Protein AF-A0A4R1AVS0-F1 (afdb_monomer)

Nearest PDB structures (foldseek):
  3o2g-assembly1_A  TM=2.266E-01  e=7.649E-03  Homo sapiens
  3sn2-assembly1_A  TM=4.646E-01  e=1.523E+00  Oryctolagus cuniculus
  4hab-assembly2_B  TM=1.806E-01  e=1.497E-01  Homo sapiens
  2a5h-assembly1_B  TM=3.256E-01  e=2.930E+00  Clostridium subterminale
  3oaj-assembly1_A  TM=2.030E-01  e=3.300E+00  Bacillus subtilis subsp. subtilis str. 168

Solvent-accessible surface area (backbone atoms only — not comparable to full-atom values): 12624 Å² total; per-residue (Å²): 128,86,83,78,77,54,56,67,57,54,47,50,58,44,39,69,53,74,62,24,40,73,66,53,93,73,70,91,52,53,79,49,70,38,41,34,32,39,74,83,73,48,75,48,77,46,26,51,55,47,47,74,75,64,57,70,62,66,65,64,56,47,60,76,62,57,72,80,78,73,48,46,67,55,50,42,46,37,45,47,67,70,61,79,43,61,20,43,72,66,51,91,73,59,89,52,75,80,46,71,36,42,32,35,24,74,86,71,47,74,38,75,47,26,65,60,52,29,73,76,67,56,48,51,35,49,74,82,62,71,48,78,84,81,45,50,66,59,50,44,54,54,38,44,76,68,59,24,47,66,66,50,93,75,64,88,56,52,78,48,75,35,42,31,29,40,83,89,66,52,77,43,78,41,22,54,53,50,42,76,75,67,56,71,64,44,71,80,70,68,60,63,84,74,52,73,65,64,54,50,53,56,51,53,56,56,61,62,72,74,112

Mean predicted aligned error: 14.13 Å

Foldseek 3Di:
DPDFDDPVRLQCLQCVPQRKGWPDPDDDGQQAWTWIQHPVRDTDTDGSVCVVVPDDDPVVVVVVVDDDDDFPVRLQCCLCPVLVQVKGWPDPGDDDQADWTWIQGPVRDIDIDGSVVCNVQPSHDCVVSVNDPDAPVNLQVVCVVVQKGFPDPGDDDQQAWTWIAHPVGDTDTDGNVCVVVPDDDCVVVVVDDDDPVNVVVVVVVVVVVVD

Radius of gyration: 32.91 Å; Cα contacts (8 Å, |Δi|>4): 272; chains: 1; bounding box: 72×38×93 Å

Organism: NCBI:txid1742358

Structure (mmCIF, N/CA/C/O backbone):
data_AF-A0A4R1AVS0-F1
#
_entry.id   AF-A0A4R1AVS0-F1
#
loop_
_atom_site.group_PDB
_atom_site.id
_atom_site.type_symbol
_atom_site.label_atom_id
_atom_site.label_alt_id
_atom_site.label_comp_id
_atom_site.label_asym_id
_atom_site.label_entity_id
_atom_site.label_seq_id
_atom_site.pdbx_PDB_ins_code
_atom_site.Cartn_x
_atom_site.Cartn_y
_atom_site.Cartn_z
_atom_site.occupancy
_atom_site.B_iso_or_equiv
_atom_site.auth_seq_id
_atom_site.auth_comp_id
_atom_site.auth_asym_id
_atom_site.auth_atom_id
_atom_site.pdbx_PDB_model_num
ATOM 1 N N . MET A 1 1 ? -51.862 11.429 6.146 1.00 50.53 1 MET A N 1
ATOM 2 C CA . MET A 1 1 ? -50.686 11.936 6.893 1.00 50.53 1 MET A CA 1
ATOM 3 C C . MET A 1 1 ? -50.168 10.826 7.798 1.00 50.53 1 MET A C 1
ATOM 5 O O . MET A 1 1 ? -51.000 10.205 8.453 1.00 50.53 1 MET A O 1
ATOM 9 N N . PRO A 1 2 ? -48.861 10.511 7.818 1.00 56.69 2 PRO A N 1
ATOM 10 C CA . PRO A 1 2 ? -48.338 9.513 8.748 1.00 56.69 2 PRO A CA 1
ATOM 11 C C . PRO A 1 2 ? -48.605 9.977 10.187 1.00 56.69 2 PRO A C 1
ATOM 13 O O . PRO A 1 2 ? -48.336 11.129 10.524 1.00 56.69 2 PRO A O 1
ATOM 16 N N . LYS A 1 3 ? -49.195 9.105 11.015 1.00 60.28 3 LYS A N 1
ATOM 17 C CA . LYS A 1 3 ? -49.508 9.410 12.419 1.00 60.28 3 LYS A CA 1
ATOM 18 C C . LYS A 1 3 ? -48.215 9.770 13.156 1.00 60.28 3 LYS A C 1
ATOM 20 O O . LYS A 1 3 ? -47.307 8.947 13.245 1.00 60.28 3 LYS A O 1
ATOM 25 N N . LYS A 1 4 ? -48.147 10.994 13.680 1.00 72.50 4 LYS A N 1
ATOM 26 C CA . LYS A 1 4 ? -47.057 11.452 14.545 1.00 72.50 4 LYS A CA 1
ATOM 27 C C . LYS A 1 4 ? -47.182 10.749 15.899 1.00 72.50 4 LYS A C 1
ATOM 29 O O . LYS A 1 4 ? -48.263 10.718 16.482 1.00 72.50 4 LYS A O 1
ATOM 34 N N . HIS A 1 5 ? -46.092 10.151 16.368 1.00 84.69 5 HIS A N 1
ATOM 35 C CA . HIS A 1 5 ? -46.034 9.567 17.706 1.00 84.69 5 HIS A CA 1
ATOM 36 C C . HIS A 1 5 ? -46.031 10.671 18.776 1.00 84.69 5 HIS A C 1
ATO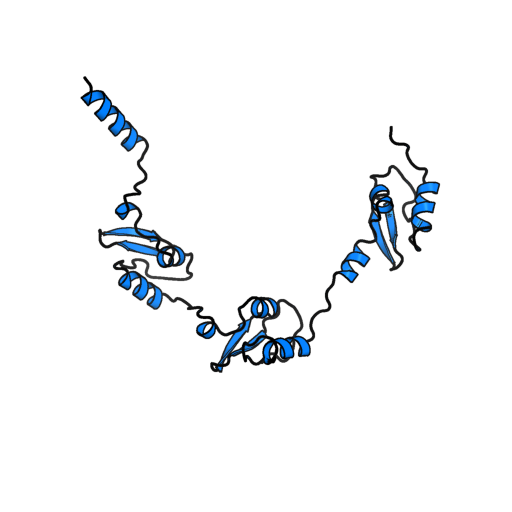M 38 O O . HIS A 1 5 ? -45.541 11.771 18.519 1.00 84.69 5 HIS A O 1
ATOM 44 N N . SER A 1 6 ? -46.569 10.396 19.968 1.00 90.75 6 SER A N 1
ATOM 45 C CA . SER A 1 6 ? -46.423 11.323 21.095 1.00 90.75 6 SER A CA 1
ATOM 46 C C . SER A 1 6 ? -44.994 11.287 21.641 1.00 90.75 6 SER A C 1
ATOM 48 O O . SER A 1 6 ? -44.266 10.306 21.445 1.00 90.75 6 SER A O 1
ATOM 50 N N . TYR A 1 7 ? -44.588 12.352 22.333 1.00 92.50 7 TYR A N 1
ATOM 51 C CA . TYR A 1 7 ? -43.276 12.416 22.977 1.00 92.50 7 TYR A CA 1
ATOM 52 C C . TYR A 1 7 ? -43.115 11.300 24.019 1.00 92.50 7 TYR A C 1
ATOM 54 O O . TYR A 1 7 ? -42.091 10.623 24.048 1.00 92.50 7 TYR A O 1
ATOM 62 N N . GLU A 1 8 ? -44.156 11.039 24.809 1.00 91.81 8 GLU A N 1
ATOM 63 C CA . GLU A 1 8 ? -44.184 10.004 25.847 1.00 91.81 8 GLU A CA 1
ATOM 64 C C . GLU A 1 8 ? -43.993 8.615 25.239 1.00 91.81 8 GLU A C 1
ATOM 66 O O . GLU A 1 8 ? -43.224 7.804 25.758 1.00 91.81 8 GLU A O 1
ATOM 71 N N . PHE A 1 9 ? -44.634 8.355 24.094 1.00 92.25 9 PHE A N 1
ATOM 72 C CA . PHE A 1 9 ? -44.449 7.108 23.364 1.00 92.25 9 PHE A CA 1
ATOM 73 C C . PHE A 1 9 ? -42.998 6.960 22.899 1.00 92.25 9 PHE A C 1
ATOM 75 O O . PHE A 1 9 ? -42.370 5.938 23.171 1.00 92.25 9 PHE A O 1
ATOM 82 N N . VAL A 1 10 ? -42.437 7.982 22.247 1.00 92.12 10 VAL A N 1
ATOM 83 C CA . VAL A 1 10 ? -41.044 7.964 21.764 1.00 92.12 10 VAL A CA 1
ATOM 84 C C . VAL A 1 10 ? -40.061 7.752 22.914 1.00 92.12 10 VAL A C 1
ATOM 86 O O . VAL A 1 10 ? -39.182 6.894 22.812 1.00 92.12 10 VAL A O 1
ATOM 89 N N . LYS A 1 11 ? -40.242 8.478 24.023 1.00 93.50 11 LYS A N 1
ATOM 90 C CA . LYS A 1 11 ? -39.432 8.343 25.235 1.00 93.50 11 LYS A CA 1
ATOM 91 C C . LYS A 1 11 ? -39.489 6.918 25.780 1.00 93.50 11 LYS A C 1
ATOM 93 O O . LYS A 1 11 ? -38.440 6.314 25.984 1.00 93.50 11 LYS A O 1
ATOM 98 N N . SER A 1 12 ? -40.689 6.351 25.919 1.00 92.88 12 SER A N 1
ATOM 99 C CA . SER A 1 12 ? -40.860 4.979 26.412 1.00 92.88 12 SER A CA 1
ATOM 100 C C . SER A 1 12 ? -40.164 3.944 25.520 1.00 92.88 12 SER A C 1
ATOM 102 O O . SER A 1 12 ? -39.508 3.039 26.023 1.00 92.88 12 SER A O 1
ATOM 104 N N . VAL A 1 13 ? -40.235 4.093 24.191 1.00 92.88 13 VAL A N 1
ATOM 105 C CA . VAL A 1 13 ? -39.594 3.168 23.242 1.00 92.88 13 VAL A CA 1
ATOM 106 C C . VAL A 1 13 ? -38.070 3.223 23.351 1.00 92.88 13 VAL A C 1
ATOM 108 O O . VAL A 1 13 ? -37.417 2.181 23.287 1.00 92.88 13 VAL A O 1
ATOM 111 N N . ILE A 1 14 ? -37.499 4.420 23.512 1.00 92.94 14 ILE A N 1
ATOM 112 C CA . ILE A 1 14 ? -36.049 4.596 23.649 1.00 92.94 14 ILE A CA 1
ATOM 113 C C . ILE A 1 14 ? -35.568 4.029 24.986 1.00 92.94 14 ILE A C 1
ATOM 115 O O . ILE A 1 14 ? -34.639 3.226 25.001 1.00 92.94 14 ILE A O 1
ATOM 119 N N . GLU A 1 15 ? -36.218 4.392 26.091 1.00 92.94 15 GLU A N 1
ATOM 120 C CA . GLU A 1 15 ? -35.771 4.024 27.441 1.00 92.94 15 GLU A CA 1
ATOM 121 C C . GLU A 1 15 ? -35.983 2.534 27.761 1.00 92.94 15 GLU A C 1
ATOM 123 O O . GLU A 1 15 ? -35.163 1.930 28.456 1.00 92.94 15 GLU A O 1
ATOM 128 N N . ASN A 1 16 ? -37.004 1.894 27.176 1.00 91.75 16 ASN A N 1
ATOM 129 C CA . ASN A 1 16 ? -37.230 0.451 27.327 1.00 91.75 16 ASN A CA 1
ATOM 130 C C . ASN A 1 16 ? -36.221 -0.404 26.552 1.00 91.75 16 ASN A C 1
ATOM 132 O O . ASN A 1 16 ? -36.004 -1.573 26.885 1.00 91.75 16 ASN A O 1
ATOM 136 N N . ARG A 1 17 ? -35.579 0.144 25.517 1.00 85.31 17 ARG A N 1
ATOM 137 C CA . ARG A 1 17 ? -34.575 -0.593 24.752 1.00 85.31 17 ARG A CA 1
ATOM 138 C C . ARG A 1 17 ? -33.232 -0.474 25.451 1.00 85.31 17 ARG A C 1
ATOM 140 O O . ARG A 1 17 ? -32.436 0.380 25.112 1.00 85.31 17 ARG A O 1
ATOM 147 N N . GLY A 1 18 ? -32.973 -1.357 26.411 1.00 75.69 18 GLY A N 1
ATOM 148 C CA . GLY A 1 18 ? -31.629 -1.640 26.916 1.00 75.69 18 GLY A CA 1
ATOM 149 C C . GLY A 1 18 ? -30.868 -0.433 27.465 1.00 75.69 18 GLY A C 1
ATOM 150 O O . GLY A 1 18 ? -29.745 -0.228 27.035 1.00 75.69 18 GLY A O 1
ATOM 151 N N . LYS A 1 19 ? -31.444 0.322 28.415 1.00 86.81 19 LYS A N 1
ATOM 152 C CA . LYS A 1 19 ? -30.805 1.432 29.165 1.00 86.81 19 LYS A CA 1
ATOM 153 C C . LYS A 1 19 ? -30.391 2.668 28.347 1.00 86.81 19 LYS A C 1
ATOM 155 O O . LYS A 1 19 ? -29.531 3.428 28.789 1.00 86.81 19 LYS A O 1
ATOM 160 N N . TYR A 1 20 ? -30.977 2.902 27.177 1.00 93.50 20 TYR A N 1
ATOM 161 C CA . TYR A 1 20 ? -30.801 4.191 26.504 1.00 93.50 20 TYR A CA 1
ATOM 162 C C . TYR A 1 20 ? -31.568 5.292 27.251 1.00 93.50 20 TYR A C 1
ATOM 164 O O . TYR A 1 20 ? -32.558 5.023 27.926 1.00 93.50 20 TYR A O 1
ATOM 172 N N . ARG A 1 21 ? -31.118 6.543 27.136 1.00 95.12 21 ARG A N 1
ATOM 173 C CA . ARG A 1 21 ? -31.770 7.711 27.749 1.00 95.12 21 ARG A CA 1
ATOM 174 C C . ARG A 1 21 ? -32.022 8.783 26.703 1.00 95.12 21 ARG A C 1
ATOM 176 O O . ARG A 1 21 ? -31.094 9.174 25.996 1.00 95.12 21 ARG A O 1
ATOM 183 N N . LEU A 1 22 ? -33.259 9.269 26.617 1.00 95.56 22 LEU A N 1
ATOM 184 C CA . LEU A 1 22 ? -33.614 10.388 25.745 1.00 95.56 22 LEU A CA 1
ATOM 185 C C . LEU A 1 22 ? -33.263 11.715 26.436 1.00 95.56 22 LEU A C 1
ATOM 187 O O . LEU A 1 22 ? -33.715 11.969 27.550 1.00 95.56 22 LEU A O 1
ATOM 191 N N . ILE A 1 23 ? -32.456 12.550 25.776 1.00 95.88 23 ILE A N 1
ATOM 192 C CA . ILE A 1 23 ? -32.020 13.858 26.296 1.00 95.88 23 ILE A CA 1
ATOM 193 C C . ILE A 1 23 ? -32.833 15.002 25.695 1.00 95.88 23 ILE A C 1
ATOM 195 O O . ILE A 1 23 ? -33.140 15.974 26.387 1.00 95.88 23 ILE A O 1
ATOM 199 N N . SER A 1 24 ? -33.225 14.882 24.424 1.00 93.88 24 SER A N 1
ATOM 200 C CA . SER A 1 24 ? -34.109 15.860 23.790 1.00 93.88 24 SER A CA 1
ATOM 201 C C . SER A 1 24 ? -35.422 15.991 24.561 1.00 93.88 24 SER A C 1
ATOM 203 O O . SER A 1 24 ? -36.100 14.998 24.801 1.00 93.88 24 SER A O 1
ATOM 205 N N . LYS A 1 25 ? -35.791 17.228 24.912 1.00 93.38 25 LYS A N 1
ATOM 206 C CA . LYS A 1 25 ? -37.023 17.545 25.657 1.00 93.38 25 LYS A CA 1
ATOM 207 C C . LYS A 1 25 ? -38.275 17.594 24.780 1.00 93.38 25 LYS A C 1
ATOM 209 O O . LYS A 1 25 ? -39.382 17.600 25.303 1.00 93.38 25 LYS A O 1
ATOM 214 N N . GLU A 1 26 ? -38.095 17.637 23.462 1.00 90.06 26 GLU A N 1
ATOM 215 C CA . GLU A 1 26 ? -39.170 17.790 22.484 1.00 90.06 26 GLU A CA 1
ATOM 216 C C . GLU A 1 26 ? -39.021 16.791 21.332 1.00 90.06 26 GLU A C 1
ATOM 218 O O . GLU A 1 26 ? -37.913 16.388 20.967 1.00 90.06 26 GLU A O 1
ATOM 223 N N . TYR A 1 27 ? -40.156 16.410 20.739 1.00 91.19 27 TYR A N 1
ATOM 224 C CA . TYR A 1 27 ? -40.232 15.538 19.567 1.00 91.19 27 TYR A CA 1
ATOM 225 C C . TYR A 1 27 ? -41.092 16.176 18.466 1.00 91.19 27 TYR A C 1
ATOM 227 O O . TYR A 1 27 ? -42.314 16.318 18.591 1.00 91.19 27 TYR A O 1
ATOM 235 N N . ILE A 1 28 ? -40.446 16.552 17.358 1.00 89.75 28 ILE A N 1
ATOM 236 C CA . ILE A 1 28 ? -41.100 17.213 16.219 1.00 89.75 28 ILE A CA 1
ATOM 237 C C . ILE A 1 28 ? -41.667 16.184 15.239 1.00 89.75 28 ILE A C 1
ATOM 239 O O . ILE A 1 28 ? -42.841 16.258 14.890 1.00 89.75 28 ILE A O 1
ATOM 243 N N . ASP A 1 29 ? -40.871 15.217 14.798 1.00 89.88 29 ASP A N 1
ATOM 244 C CA . ASP A 1 29 ? -41.304 14.128 13.923 1.00 89.88 29 ASP A CA 1
ATOM 245 C C . ASP A 1 29 ? -40.267 12.993 13.906 1.00 89.88 29 ASP A C 1
ATOM 247 O O . ASP A 1 29 ? -39.212 13.071 14.536 1.00 89.88 29 ASP A O 1
ATOM 251 N N . ALA A 1 30 ? -40.559 11.915 13.174 1.00 89.00 30 ALA A N 1
ATOM 252 C CA . ALA A 1 30 ? -39.713 10.724 13.151 1.00 89.00 30 ALA A CA 1
ATOM 253 C C . ALA A 1 30 ? -38.382 10.893 12.398 1.00 89.00 30 ALA A C 1
ATOM 255 O O . ALA A 1 30 ? -37.494 10.051 12.557 1.00 89.00 30 ALA A O 1
ATOM 256 N N . ARG A 1 31 ? -38.231 11.969 11.612 1.00 89.56 31 ARG A N 1
ATOM 257 C CA . ARG A 1 31 ? -37.030 12.283 10.819 1.00 89.56 31 ARG A CA 1
ATOM 258 C C . ARG A 1 31 ? -36.142 13.325 11.493 1.00 89.56 31 ARG A C 1
ATOM 260 O O . ARG A 1 31 ? -34.973 13.450 11.135 1.00 89.56 31 ARG A O 1
ATOM 267 N N . THR A 1 32 ? -36.670 14.041 12.476 1.00 92.62 32 THR A N 1
ATOM 268 C CA . THR A 1 32 ? -35.919 14.957 13.323 1.00 92.62 32 THR A CA 1
ATOM 269 C C . THR A 1 32 ? -34.990 14.146 14.221 1.00 92.62 32 THR A C 1
ATOM 271 O O . THR A 1 32 ? -35.371 13.120 14.790 1.00 92.62 32 THR A O 1
ATOM 274 N N . LYS A 1 33 ? -33.727 14.570 14.307 1.00 95.00 33 LYS A N 1
ATOM 275 C CA . LYS A 1 33 ? -32.733 13.899 15.147 1.00 95.00 33 LYS A CA 1
ATOM 276 C C . LYS A 1 33 ? -33.020 14.187 16.618 1.00 95.00 33 LYS A C 1
ATOM 278 O O . LYS A 1 33 ? -33.181 15.339 17.000 1.00 95.00 33 LYS A O 1
ATOM 283 N N . LEU A 1 34 ? -33.013 13.132 17.417 1.00 95.44 34 LEU A N 1
ATOM 284 C CA . LEU A 1 34 ? -33.067 13.170 18.869 1.00 95.44 34 LEU A CA 1
ATOM 285 C C . LEU A 1 34 ? -31.668 12.943 19.427 1.00 95.44 34 LEU A C 1
ATOM 287 O O . LEU A 1 34 ? -30.889 12.165 18.873 1.00 95.44 34 LEU A O 1
ATOM 291 N N . GLU A 1 35 ? -31.365 13.615 20.524 1.00 97.00 35 GLU A N 1
ATOM 292 C CA . GLU A 1 35 ? -30.169 13.400 21.324 1.00 97.00 35 GLU A CA 1
ATOM 293 C C . GLU A 1 35 ? -30.426 12.277 22.328 1.00 97.00 35 GLU A C 1
ATOM 295 O O . GLU A 1 35 ? -31.380 12.324 23.111 1.00 97.00 35 GLU A O 1
ATOM 300 N N . ILE A 1 36 ? -29.590 11.244 22.274 1.00 95.81 36 ILE A N 1
ATOM 301 C CA . ILE A 1 36 ? -29.755 10.005 23.031 1.00 95.81 36 ILE A CA 1
ATOM 302 C C . ILE A 1 36 ? -28.410 9.636 23.666 1.00 95.81 36 ILE A C 1
ATOM 304 O O . ILE A 1 36 ? -27.364 9.742 23.022 1.00 95.81 36 ILE A O 1
ATOM 308 N N . ILE A 1 37 ? -28.439 9.162 24.911 1.00 95.56 37 ILE A N 1
ATOM 309 C CA . ILE A 1 37 ? -27.296 8.525 25.578 1.00 95.56 37 ILE A CA 1
ATOM 310 C C . ILE A 1 37 ? -27.481 7.009 25.519 1.00 95.56 37 ILE A C 1
ATOM 312 O O . ILE A 1 37 ? -28.549 6.494 25.855 1.00 95.56 37 ILE A O 1
ATOM 316 N N . CYS A 1 38 ? -26.460 6.292 25.047 1.00 94.38 38 CYS A N 1
ATOM 317 C CA . CYS A 1 38 ? -26.454 4.825 25.026 1.00 94.38 38 CYS A CA 1
ATOM 318 C C . CYS A 1 38 ? -25.918 4.226 26.344 1.00 94.38 38 CYS A C 1
ATOM 320 O O . CYS A 1 38 ? -25.350 4.955 27.148 1.00 94.38 38 CYS A O 1
ATOM 322 N N . PRO A 1 39 ? -25.991 2.896 26.539 1.00 93.38 39 PRO A N 1
ATOM 323 C CA . PRO A 1 39 ? -25.541 2.232 27.773 1.00 93.38 39 PRO A CA 1
ATOM 324 C C . PRO A 1 39 ? -24.041 2.312 28.061 1.00 93.38 39 PRO A C 1
ATOM 326 O O . PRO A 1 39 ? -23.628 2.039 29.179 1.00 93.38 39 PRO A O 1
ATOM 329 N N . ASN A 1 40 ? -23.238 2.650 27.049 1.00 91.56 40 ASN A N 1
ATOM 330 C CA . ASN A 1 40 ? -21.799 2.883 27.178 1.00 91.56 40 ASN A CA 1
ATOM 331 C C . ASN A 1 40 ? -21.485 4.388 27.304 1.00 91.56 40 ASN A C 1
ATOM 333 O O . ASN A 1 40 ? -20.425 4.825 26.872 1.00 91.56 40 ASN A O 1
ATOM 337 N N . ASP A 1 41 ? -22.448 5.192 27.765 1.00 92.69 41 ASP A N 1
ATOM 338 C CA . ASP A 1 41 ? -22.339 6.639 28.009 1.00 92.69 41 ASP A CA 1
ATOM 339 C C . ASP A 1 41 ? -21.935 7.513 26.808 1.00 92.69 41 ASP A C 1
ATOM 341 O O . ASP A 1 41 ? -21.573 8.679 26.948 1.00 92.69 41 ASP A O 1
ATOM 345 N N . HIS A 1 42 ? -22.068 7.001 25.583 1.00 93.69 42 HIS A N 1
ATOM 346 C CA . HIS A 1 42 ? -21.930 7.836 24.392 1.00 93.69 42 HIS A CA 1
ATOM 347 C C . HIS A 1 42 ? -23.190 8.670 24.150 1.00 93.69 42 HIS A C 1
ATOM 349 O O . HIS A 1 42 ? -24.272 8.105 23.958 1.00 93.69 42 HIS A O 1
ATOM 355 N N . THR A 1 43 ? -23.021 9.988 24.044 1.00 95.75 43 THR A N 1
ATOM 356 C CA . THR A 1 43 ? -24.041 10.925 23.553 1.00 95.75 43 THR A CA 1
ATOM 357 C C . THR A 1 43 ? -24.007 10.993 22.029 1.00 95.75 43 THR A C 1
ATOM 359 O O . THR A 1 43 ? -22.953 11.193 21.419 1.00 95.75 43 THR A O 1
ATOM 362 N N . PHE A 1 44 ? -25.155 10.804 21.379 1.00 95.44 44 PHE A N 1
ATOM 363 C CA . PHE A 1 44 ? -25.249 10.818 19.921 1.00 95.44 44 PHE A CA 1
ATOM 364 C C . PHE A 1 44 ? -26.628 11.264 19.428 1.00 95.44 44 PHE A C 1
ATOM 366 O O . PHE A 1 44 ? -27.621 11.204 20.146 1.00 95.44 44 PHE A O 1
ATOM 373 N N . TYR A 1 45 ? -26.679 11.682 18.161 1.00 96.00 45 TYR A N 1
ATOM 374 C CA . TYR A 1 45 ? -27.908 12.112 17.499 1.00 96.00 45 TYR A CA 1
ATOM 375 C C . TYR A 1 45 ? -28.430 11.038 16.546 1.00 96.00 45 TYR A C 1
ATOM 377 O O . TYR A 1 45 ? -27.688 10.570 15.674 1.00 96.00 45 TYR A O 1
ATOM 385 N N . MET A 1 46 ? -29.710 10.687 16.659 1.00 94.56 46 MET A N 1
ATOM 386 C CA . MET A 1 46 ? -30.360 9.693 15.804 1.00 94.56 46 MET A CA 1
ATOM 387 C C . MET A 1 46 ? -31.844 10.001 15.612 1.00 94.56 46 MET A C 1
ATOM 389 O O . MET A 1 46 ? -32.503 10.519 16.504 1.00 94.56 46 MET A O 1
ATOM 393 N N . THR A 1 47 ? -32.381 9.695 14.434 1.00 95.12 47 THR A N 1
ATOM 394 C CA . THR A 1 47 ? -33.816 9.835 14.163 1.00 95.12 47 THR A CA 1
ATOM 395 C C . THR A 1 47 ? -34.597 8.693 14.811 1.00 95.12 47 THR A C 1
ATOM 397 O O . THR A 1 47 ? -34.083 7.576 14.943 1.00 95.12 47 THR A O 1
ATOM 400 N N . PHE A 1 48 ? -35.854 8.942 15.181 1.00 93.19 48 PHE A N 1
ATOM 401 C CA . PHE A 1 48 ? -36.701 7.896 15.759 1.00 93.19 48 PHE A CA 1
ATOM 402 C C . PHE A 1 48 ? -36.952 6.745 14.771 1.00 93.19 48 PHE A C 1
ATOM 404 O O . PHE A 1 48 ? -36.929 5.583 15.172 1.00 93.19 48 PHE A O 1
ATOM 411 N N . ASP A 1 49 ? -37.092 7.044 13.473 1.00 93.56 49 ASP A N 1
ATOM 412 C CA . ASP A 1 49 ? -37.221 6.014 12.433 1.00 93.56 49 ASP A CA 1
ATOM 413 C C . ASP A 1 49 ? -36.016 5.064 12.400 1.00 93.56 49 ASP A C 1
ATOM 415 O O . ASP A 1 49 ? -36.188 3.848 12.302 1.00 93.56 49 ASP A O 1
ATOM 419 N N . ASN A 1 50 ? -34.791 5.588 12.517 1.00 93.25 50 ASN A N 1
ATOM 420 C CA . ASN A 1 50 ? -33.585 4.757 12.535 1.00 93.25 50 ASN A CA 1
ATOM 421 C C . ASN A 1 50 ? -33.485 3.944 13.828 1.00 93.25 50 ASN A C 1
ATOM 423 O O . ASN A 1 50 ? -33.167 2.756 13.775 1.00 93.25 50 ASN A O 1
ATOM 427 N N . PHE A 1 51 ? -33.821 4.549 14.972 1.00 92.44 51 PHE A N 1
ATOM 428 C CA . PHE A 1 51 ? -33.884 3.836 16.249 1.00 92.44 51 PHE A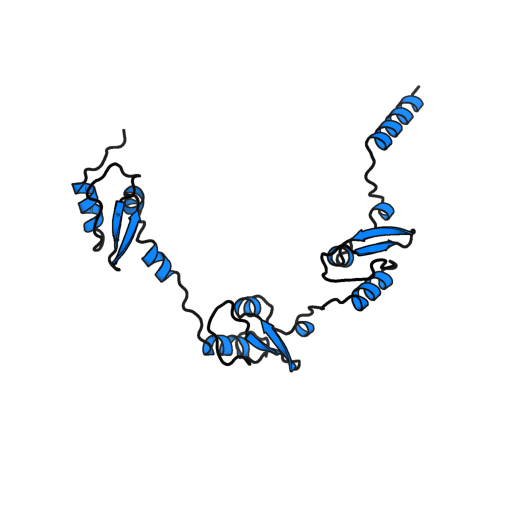 CA 1
ATOM 429 C C . PHE A 1 51 ? -34.847 2.642 16.158 1.00 92.44 51 PHE A C 1
ATOM 431 O O . PHE A 1 51 ? -34.476 1.508 16.469 1.00 92.44 51 PHE A O 1
ATOM 438 N N . LYS A 1 52 ? -36.060 2.868 15.639 1.00 91.06 52 LYS A N 1
ATOM 439 C CA . LYS A 1 52 ? -37.099 1.840 15.475 1.00 91.06 52 LYS A CA 1
ATOM 440 C C . LYS A 1 52 ? -36.699 0.731 14.499 1.00 91.06 52 LYS A C 1
ATOM 442 O O . LYS A 1 52 ? -37.040 -0.423 14.729 1.00 91.06 52 LYS A O 1
ATOM 447 N N . LYS A 1 53 ? -35.940 1.057 13.448 1.00 91.81 53 LYS A N 1
ATOM 448 C CA . LYS A 1 53 ? -35.383 0.082 12.489 1.00 91.81 53 LYS A CA 1
ATOM 449 C C . LYS A 1 53 ? -34.271 -0.798 13.060 1.00 91.81 53 LYS A C 1
ATOM 451 O O . LYS A 1 53 ? -33.814 -1.701 12.369 1.00 91.81 53 LYS A O 1
ATOM 456 N N . GLY A 1 54 ? -33.816 -0.543 14.285 1.00 89.12 54 GLY A N 1
ATOM 457 C CA . GLY A 1 54 ? -32.767 -1.343 14.907 1.00 89.12 54 GLY A CA 1
ATOM 458 C C . GLY A 1 54 ? -31.392 -0.684 14.927 1.00 89.12 54 GLY A C 1
ATOM 459 O O . GLY A 1 54 ? -30.480 -1.292 15.474 1.00 89.12 54 GLY A O 1
ATOM 460 N N . CYS A 1 55 ? -31.217 0.534 14.402 1.00 90.25 55 CYS A N 1
ATOM 461 C CA . CYS A 1 55 ? -29.921 1.210 14.465 1.00 90.25 55 CYS A CA 1
ATOM 462 C C . CYS A 1 55 ? -29.534 1.510 15.921 1.00 90.25 55 CYS A C 1
ATOM 464 O O . CYS A 1 55 ? -30.312 2.106 16.663 1.00 90.25 55 CYS A O 1
ATOM 466 N N . ASP A 1 56 ? -28.323 1.109 16.304 1.00 89.12 56 ASP A N 1
ATOM 467 C CA . ASP A 1 56 ? -27.749 1.348 17.630 1.00 89.12 56 ASP A CA 1
ATOM 468 C C . ASP A 1 56 ? -26.766 2.533 17.617 1.00 89.12 56 ASP A C 1
ATOM 470 O O . ASP A 1 56 ? -26.522 3.183 16.595 1.00 89.12 56 ASP A O 1
ATOM 474 N N . CYS A 1 57 ? -26.157 2.808 18.771 1.00 92.25 57 CYS A N 1
ATOM 475 C CA . CYS A 1 57 ? -25.111 3.812 18.907 1.00 92.25 57 CYS A CA 1
ATOM 476 C C . CYS A 1 57 ? -23.931 3.576 17.941 1.00 92.25 57 CYS A C 1
ATOM 478 O O . CYS A 1 57 ? -23.220 2.567 18.009 1.00 92.25 57 CYS A O 1
ATOM 480 N N . LYS A 1 58 ? -23.669 4.569 17.080 1.00 90.69 58 LYS A N 1
ATOM 481 C CA . LYS A 1 58 ? -22.577 4.547 16.090 1.00 90.69 58 LYS A CA 1
ATOM 482 C C . LYS A 1 58 ? -21.184 4.406 16.715 1.00 90.69 58 LYS A C 1
ATOM 484 O O . LYS A 1 58 ? -20.304 3.822 16.088 1.00 90.69 58 LYS A O 1
ATOM 489 N N . TYR A 1 59 ? -20.990 4.923 17.931 1.00 91.00 59 TYR A N 1
ATOM 490 C CA . TYR A 1 59 ? -19.718 4.849 18.652 1.00 91.00 59 TYR A CA 1
ATOM 491 C C . TYR A 1 59 ? -19.460 3.418 19.131 1.00 91.00 59 TYR A C 1
ATOM 493 O O . TYR A 1 59 ? -18.452 2.833 18.751 1.00 91.00 59 TYR A O 1
ATOM 501 N N . CYS A 1 60 ? -20.446 2.780 19.776 1.00 88.31 60 CYS A N 1
ATOM 502 C CA . CYS A 1 60 ? -20.368 1.363 20.150 1.00 88.31 60 CYS A CA 1
ATOM 503 C C . CYS A 1 60 ? -20.137 0.453 18.934 1.00 88.31 60 CYS A C 1
ATOM 505 O O . CYS A 1 60 ? -19.350 -0.491 18.991 1.00 88.31 60 CYS A O 1
ATOM 507 N N . ALA A 1 61 ? -20.809 0.734 17.814 1.00 86.94 61 ALA A N 1
ATOM 508 C CA . ALA A 1 61 ? -20.596 -0.004 16.572 1.00 86.94 61 ALA A CA 1
ATOM 509 C C . ALA A 1 61 ? -19.187 0.212 15.993 1.00 86.94 61 ALA A C 1
ATOM 511 O O . ALA A 1 61 ? -18.647 -0.690 15.356 1.00 86.94 61 ALA A O 1
ATOM 512 N N . ASN A 1 62 ? -18.593 1.395 16.162 1.00 85.25 62 ASN A N 1
ATOM 513 C CA . ASN A 1 62 ? -17.216 1.670 15.748 1.00 85.25 62 ASN A CA 1
ATOM 514 C C . ASN A 1 62 ? -16.198 0.981 16.655 1.00 85.25 62 ASN A C 1
ATOM 516 O O . ASN A 1 62 ? -15.238 0.412 16.143 1.00 85.25 62 ASN A O 1
ATOM 520 N N . ASP A 1 63 ? -16.411 0.974 17.968 1.00 82.69 63 ASP A N 1
ATOM 521 C CA . ASP A 1 63 ? -15.492 0.318 18.901 1.00 82.69 63 ASP A CA 1
ATOM 522 C C . ASP A 1 63 ? -15.452 -1.194 18.682 1.00 82.69 63 ASP A C 1
ATOM 524 O O . ASP A 1 63 ? -14.370 -1.769 18.629 1.00 82.69 63 ASP A O 1
ATOM 528 N N . LYS A 1 64 ? -16.599 -1.824 18.390 1.00 78.62 64 LYS A N 1
ATOM 529 C CA . LYS A 1 64 ? -16.654 -3.231 17.949 1.00 78.62 64 LYS A CA 1
ATOM 530 C C . LYS A 1 64 ? -15.925 -3.487 16.621 1.00 78.62 64 LYS A C 1
ATOM 532 O O . LYS A 1 64 ? -15.501 -4.608 16.364 1.00 78.62 64 LYS A O 1
ATOM 537 N N . ARG A 1 65 ? -15.813 -2.473 15.752 1.00 72.19 65 ARG A N 1
ATOM 538 C CA . ARG A 1 65 ? -15.158 -2.567 14.433 1.00 72.19 65 ARG A CA 1
ATOM 539 C C . ARG A 1 65 ? -13.650 -2.328 14.480 1.00 72.19 65 ARG A C 1
ATOM 541 O O . ARG A 1 65 ? -12.968 -2.686 13.518 1.00 72.19 65 ARG A O 1
ATOM 548 N N . LYS A 1 66 ? -13.113 -1.735 15.551 1.00 66.62 66 LYS A N 1
ATOM 549 C CA . LYS A 1 66 ? -11.665 -1.560 15.713 1.00 66.62 66 LYS A CA 1
ATOM 550 C C . LYS A 1 66 ? -11.029 -2.939 15.885 1.00 66.62 66 LYS A C 1
ATOM 552 O O . LYS A 1 66 ? -11.104 -3.537 16.952 1.00 66.62 66 LYS A O 1
ATOM 557 N N . LYS A 1 67 ? -10.401 -3.456 14.824 1.00 63.91 67 LYS A N 1
ATOM 558 C CA . LYS A 1 67 ? -9.542 -4.637 14.954 1.00 63.91 67 LYS A CA 1
ATOM 559 C C . LYS A 1 67 ? -8.393 -4.280 15.902 1.00 63.91 67 LYS A C 1
ATOM 561 O O . LYS A 1 67 ? -7.820 -3.200 15.733 1.00 63.91 67 LYS A O 1
ATOM 566 N N . PRO A 1 68 ? -8.062 -5.144 16.877 1.00 64.94 68 PRO A N 1
ATOM 567 C CA . PRO A 1 68 ? -6.924 -4.901 17.743 1.00 64.94 68 PRO A CA 1
ATOM 568 C C . PRO A 1 68 ? -5.678 -4.713 16.880 1.00 64.94 68 PRO A C 1
ATOM 570 O O . PRO A 1 68 ? -5.462 -5.427 15.897 1.00 64.94 68 PRO A O 1
ATOM 573 N N . PHE A 1 69 ? -4.899 -3.695 17.225 1.00 72.81 69 PHE A N 1
ATOM 574 C CA . PHE A 1 69 ? -3.611 -3.461 16.602 1.00 72.81 69 PHE A CA 1
ATOM 575 C C . PHE A 1 69 ? -2.709 -4.670 16.875 1.00 72.81 69 PHE A C 1
ATOM 577 O O . PHE A 1 69 ? -2.677 -5.169 18.000 1.00 72.81 69 PHE A O 1
ATOM 584 N N . LEU A 1 70 ? -2.011 -5.165 15.850 1.00 84.94 70 LEU A N 1
ATOM 585 C CA . LEU A 1 70 ? -1.080 -6.275 16.041 1.00 84.94 70 LEU A CA 1
ATOM 586 C C . LEU A 1 70 ? 0.075 -5.820 16.928 1.00 84.94 70 LEU A C 1
ATOM 588 O O . LEU A 1 70 ? 0.633 -4.743 16.720 1.00 84.94 70 LEU A O 1
ATOM 592 N N . SER A 1 71 ? 0.459 -6.651 17.890 1.00 89.31 71 SER A N 1
ATOM 593 C CA . SER A 1 71 ? 1.651 -6.396 18.688 1.00 89.31 71 SER A CA 1
ATOM 594 C C . SER A 1 71 ? 2.913 -6.527 17.832 1.00 89.31 71 SER A C 1
ATOM 596 O O . SER A 1 71 ? 2.928 -7.205 16.799 1.00 89.31 71 SER A O 1
ATOM 598 N N . HIS A 1 72 ? 4.011 -5.920 18.288 1.00 91.94 72 HIS A N 1
ATOM 599 C CA . HIS A 1 72 ? 5.319 -6.090 17.653 1.00 91.94 72 HIS A CA 1
ATOM 600 C C . HIS A 1 72 ? 5.696 -7.575 17.492 1.00 91.94 72 HIS A C 1
ATOM 602 O O . HIS A 1 72 ? 6.178 -7.979 16.436 1.00 91.94 72 HIS A O 1
ATOM 608 N N . GLN A 1 73 ? 5.401 -8.405 18.499 1.00 91.81 73 GLN A N 1
ATOM 609 C CA . GLN A 1 73 ? 5.675 -9.842 18.467 1.00 91.81 73 GLN A CA 1
ATOM 610 C C . GLN A 1 73 ? 4.849 -10.575 17.402 1.00 91.81 73 GLN A C 1
ATOM 612 O O . GLN A 1 73 ? 5.386 -11.436 16.711 1.00 91.81 73 GLN A O 1
ATOM 617 N N . GLN A 1 74 ? 3.575 -10.213 17.219 1.00 92.19 74 GLN A N 1
ATOM 618 C CA . GLN A 1 74 ? 2.735 -10.791 16.164 1.00 92.19 74 GLN A CA 1
ATOM 619 C C . GLN A 1 74 ? 3.238 -10.405 14.769 1.00 92.19 74 GLN A C 1
ATOM 621 O O . GLN A 1 74 ? 3.308 -11.251 13.880 1.00 92.19 74 GLN A O 1
ATOM 626 N N . VAL A 1 75 ? 3.634 -9.143 14.577 1.00 93.75 75 VAL A N 1
ATOM 627 C CA . VAL A 1 75 ? 4.232 -8.681 13.315 1.00 93.75 75 VAL A CA 1
ATOM 628 C C . VAL A 1 75 ? 5.543 -9.406 13.025 1.00 93.75 75 VAL A C 1
ATOM 630 O O . VAL A 1 75 ? 5.750 -9.862 11.900 1.00 93.75 75 VAL A O 1
ATOM 633 N N . LYS A 1 76 ? 6.405 -9.551 14.038 1.00 95.69 76 LYS A N 1
ATOM 634 C CA . LYS A 1 76 ? 7.660 -10.298 13.929 1.00 95.69 76 LYS A CA 1
ATOM 635 C C . LYS A 1 76 ? 7.408 -11.749 13.528 1.00 95.69 76 LYS A C 1
ATOM 637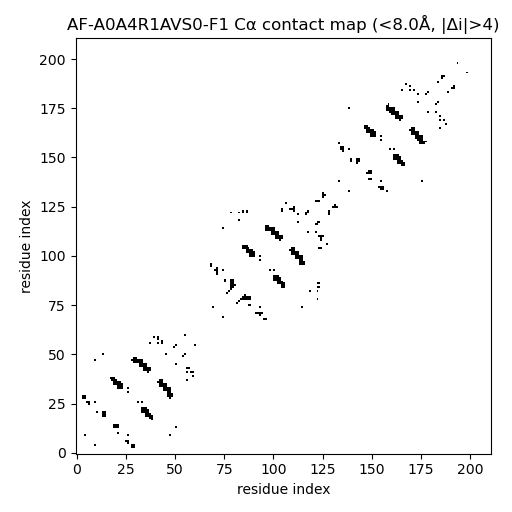 O O . LYS A 1 76 ? 7.987 -12.206 12.549 1.00 95.69 76 LYS A O 1
ATOM 642 N N . HIS A 1 77 ? 6.502 -12.429 14.231 1.00 95.50 77 HIS A N 1
ATOM 643 C CA . HIS A 1 77 ? 6.151 -13.818 13.947 1.00 95.50 77 HIS A CA 1
ATOM 644 C C . HIS A 1 77 ? 5.649 -13.995 12.508 1.00 95.50 77 HIS A C 1
ATOM 646 O O . HIS A 1 77 ? 6.109 -14.876 11.786 1.00 95.50 77 HIS A O 1
ATOM 652 N N . TYR A 1 78 ? 4.770 -13.099 12.053 1.00 95.19 78 TYR A N 1
ATOM 653 C CA . TYR A 1 78 ? 4.252 -13.148 10.691 1.00 95.19 78 TYR A CA 1
ATOM 654 C C . TYR A 1 78 ? 5.358 -12.996 9.639 1.00 95.19 78 TYR A C 1
ATOM 656 O O . TYR A 1 78 ? 5.420 -13.768 8.684 1.00 95.19 78 TYR A O 1
ATOM 664 N N . ILE A 1 79 ? 6.232 -11.995 9.798 1.00 95.75 79 ILE A N 1
ATOM 665 C CA . ILE A 1 79 ? 7.317 -11.722 8.844 1.00 95.75 79 ILE A CA 1
ATOM 666 C C . ILE A 1 79 ? 8.282 -12.908 8.776 1.00 95.75 79 ILE A C 1
ATOM 668 O O . ILE A 1 79 ? 8.600 -13.351 7.674 1.00 95.75 79 ILE A O 1
ATOM 672 N N . GLU A 1 80 ? 8.702 -13.426 9.929 1.00 96.38 80 GLU A N 1
ATOM 67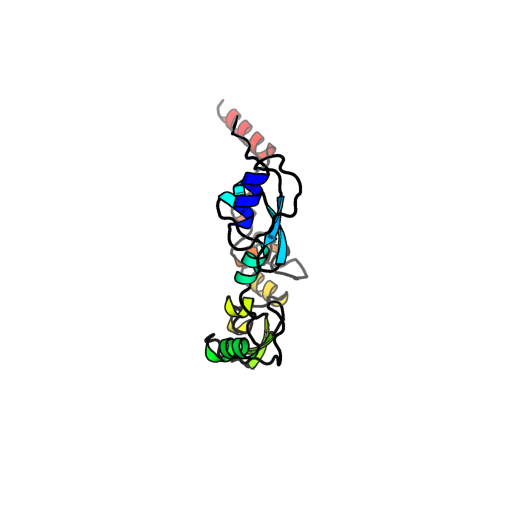3 C CA . GLU A 1 80 ? 9.771 -14.426 10.029 1.00 96.38 80 GLU A CA 1
ATOM 674 C C . GLU A 1 80 ? 9.300 -15.855 9.730 1.00 96.38 80 GLU A C 1
ATOM 676 O O . GLU A 1 80 ? 10.082 -16.637 9.192 1.00 96.38 80 GLU A O 1
ATOM 681 N N . PHE A 1 81 ? 8.036 -16.191 10.018 1.00 93.94 81 PHE A N 1
ATOM 682 C CA . PHE A 1 81 ? 7.561 -17.581 9.974 1.00 93.94 81 PHE A CA 1
ATOM 683 C C . PHE A 1 81 ? 6.319 -17.811 9.101 1.00 93.94 81 PHE A C 1
ATOM 685 O O . PHE A 1 81 ? 6.242 -18.836 8.433 1.00 93.94 81 PHE A O 1
ATOM 692 N N . GLU A 1 82 ? 5.350 -16.890 9.056 1.00 94.25 82 GLU A N 1
ATOM 693 C CA . GLU A 1 82 ? 4.082 -17.132 8.331 1.00 94.25 82 GLU A CA 1
ATOM 694 C C . GLU A 1 82 ? 4.104 -16.652 6.874 1.00 94.25 82 GLU A C 1
ATOM 696 O O . GLU A 1 82 ? 3.373 -17.159 6.025 1.00 94.25 82 GLU A O 1
ATOM 701 N N . SER A 1 83 ? 4.924 -15.648 6.563 1.00 91.75 83 SER A N 1
ATOM 702 C CA . SER A 1 83 ? 4.886 -14.975 5.261 1.00 91.75 83 SER A CA 1
ATOM 703 C C . SER A 1 83 ? 5.585 -15.727 4.124 1.00 91.75 83 SER A C 1
ATOM 705 O O . SER A 1 83 ? 5.525 -15.276 2.976 1.00 91.75 83 SER A O 1
ATOM 707 N N . ASN A 1 84 ? 6.285 -16.828 4.433 1.00 91.50 84 ASN A N 1
ATOM 708 C CA . ASN A 1 84 ? 7.149 -17.584 3.512 1.00 91.50 84 ASN A CA 1
ATOM 709 C C . ASN A 1 84 ? 8.190 -16.720 2.770 1.00 91.50 84 ASN A C 1
ATOM 711 O O . ASN A 1 84 ? 8.719 -17.095 1.717 1.00 91.50 84 ASN A O 1
ATOM 715 N N . SER A 1 85 ? 8.495 -15.529 3.290 1.00 91.44 85 SER A N 1
ATOM 716 C CA . SER A 1 85 ? 9.484 -14.645 2.685 1.00 91.44 85 SER A CA 1
ATOM 717 C C . SER A 1 85 ? 10.907 -14.920 3.162 1.00 91.44 85 SER A C 1
ATOM 719 O O . SER A 1 85 ? 11.841 -14.417 2.537 1.00 91.44 85 SER A O 1
ATOM 721 N N . ASN A 1 86 ? 11.067 -15.694 4.244 1.00 93.94 86 ASN A N 1
ATOM 722 C CA . ASN A 1 86 ? 12.327 -15.948 4.950 1.00 93.94 86 ASN A CA 1
ATOM 723 C C . ASN A 1 86 ? 13.051 -14.654 5.381 1.00 93.94 86 ASN A C 1
ATOM 725 O O . ASN A 1 86 ? 14.272 -14.626 5.531 1.00 93.94 86 ASN A O 1
ATOM 729 N N . CYS A 1 87 ? 12.310 -13.555 5.532 1.00 96.56 87 CYS A N 1
ATOM 730 C CA . CYS A 1 87 ? 12.857 -12.267 5.939 1.00 96.56 87 CYS A CA 1
ATOM 731 C C . CYS A 1 87 ? 12.937 -12.148 7.466 1.00 96.56 87 CYS A C 1
ATOM 733 O O . CYS A 1 87 ? 12.131 -12.735 8.175 1.00 96.56 87 CYS A O 1
ATOM 735 N N . LEU A 1 88 ? 13.855 -11.318 7.966 1.00 96.88 88 LEU A N 1
ATOM 736 C CA . LEU A 1 88 ? 14.025 -11.036 9.396 1.00 96.88 88 LEU A CA 1
ATOM 737 C C . LEU A 1 88 ? 13.617 -9.601 9.725 1.00 96.88 88 LEU A C 1
ATOM 739 O O . LEU A 1 88 ? 14.009 -8.663 9.020 1.00 96.88 88 LEU A O 1
ATOM 743 N N . LEU A 1 89 ? 12.863 -9.405 10.806 1.00 97.25 89 LEU A N 1
ATOM 744 C CA . LEU A 1 89 ? 12.466 -8.067 11.240 1.00 97.25 89 LEU A CA 1
ATOM 745 C C . LEU A 1 89 ? 13.595 -7.423 12.060 1.00 97.25 89 LEU A C 1
ATOM 747 O O . LEU A 1 89 ? 13.984 -7.933 13.105 1.00 97.25 89 LEU A O 1
ATOM 751 N N . LEU A 1 90 ? 14.107 -6.274 11.603 1.00 96.44 90 LEU A N 1
ATOM 752 C CA . LEU A 1 90 ? 15.169 -5.526 12.296 1.00 96.44 90 LEU A CA 1
ATOM 753 C C . LEU A 1 90 ? 14.637 -4.387 13.174 1.00 96.44 90 LEU A C 1
ATOM 755 O O . LEU A 1 90 ? 15.323 -3.946 14.096 1.00 96.44 90 LEU A O 1
ATOM 759 N N . SER A 1 91 ? 13.444 -3.865 12.879 1.00 95.06 91 SER A N 1
ATOM 760 C CA . SER A 1 91 ? 12.796 -2.877 13.748 1.00 95.06 91 SER A CA 1
ATOM 761 C C . SER A 1 91 ? 12.532 -3.479 15.127 1.00 95.06 91 SER A C 1
ATOM 763 O O . SER A 1 91 ? 12.005 -4.580 15.209 1.00 95.06 91 SER A O 1
ATOM 765 N N . LYS A 1 92 ? 12.856 -2.749 16.202 1.00 93.31 92 LYS A N 1
ATOM 766 C CA . LYS A 1 92 ? 12.654 -3.205 17.592 1.00 93.31 92 LYS A CA 1
ATOM 767 C C . LYS A 1 92 ? 11.243 -2.951 18.132 1.00 93.31 92 LYS A C 1
ATOM 769 O O . LYS A 1 92 ? 10.861 -3.529 19.140 1.00 93.31 92 LYS A O 1
ATOM 774 N N . GLU A 1 93 ? 10.486 -2.078 17.470 1.00 89.75 93 GLU A N 1
ATOM 775 C CA . GLU A 1 93 ? 9.159 -1.644 17.905 1.00 89.75 93 GLU A CA 1
ATOM 776 C C . GLU A 1 93 ? 8.205 -1.515 16.716 1.00 89.75 93 GLU A C 1
ATOM 778 O O . GLU A 1 93 ? 8.624 -1.272 15.577 1.00 89.75 93 GLU A O 1
ATOM 783 N N . TYR A 1 94 ? 6.911 -1.660 17.003 1.0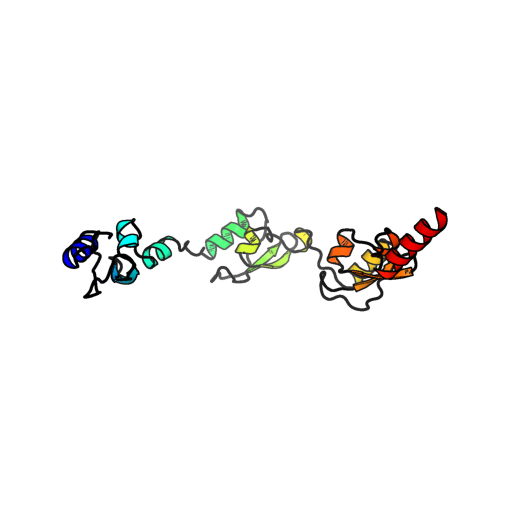0 89.25 94 TYR A N 1
ATOM 784 C CA . TYR A 1 94 ? 5.814 -1.461 16.061 1.00 89.25 94 TYR A CA 1
ATOM 785 C C . TYR A 1 94 ? 4.677 -0.702 16.755 1.00 89.25 94 TYR A C 1
ATOM 787 O O . TYR A 1 94 ? 4.053 -1.227 17.674 1.00 89.25 94 TYR A O 1
ATOM 795 N N . THR A 1 95 ? 4.437 0.537 16.332 1.00 84.88 95 THR A N 1
ATOM 796 C CA . THR A 1 95 ? 3.522 1.502 16.960 1.00 84.88 95 THR A CA 1
ATOM 797 C C . THR A 1 95 ? 2.316 1.844 16.090 1.00 84.88 95 THR A C 1
ATOM 799 O O . THR A 1 95 ? 1.323 2.354 16.603 1.00 84.88 95 THR A O 1
ATOM 802 N N . GLY A 1 96 ? 2.360 1.570 14.781 1.00 80.88 96 GLY A N 1
ATOM 803 C CA . GLY A 1 96 ? 1.247 1.891 13.886 1.00 80.88 96 GLY A CA 1
ATOM 804 C C . GLY A 1 96 ? 1.280 1.187 12.532 1.00 80.88 96 GLY A C 1
ATOM 805 O O . GLY A 1 96 ? 2.331 0.783 12.044 1.00 80.88 96 GLY A O 1
ATOM 806 N N . VAL A 1 97 ? 0.112 1.103 11.883 1.00 80.62 97 VAL A N 1
ATOM 807 C CA . VAL A 1 97 ? -0.066 0.423 10.583 1.00 80.62 97 VAL A CA 1
ATOM 808 C C . VAL A 1 97 ? 0.684 1.108 9.441 1.00 80.62 97 VAL A C 1
ATOM 810 O O . VAL A 1 97 ? 0.990 0.472 8.439 1.00 80.62 97 VAL A O 1
ATOM 813 N N . THR A 1 98 ? 0.986 2.398 9.594 1.00 84.44 98 THR A N 1
ATOM 814 C CA . THR A 1 98 ? 1.736 3.207 8.628 1.00 84.44 98 THR A CA 1
ATOM 815 C C . THR A 1 98 ? 3.236 3.253 8.920 1.00 84.44 98 THR A C 1
ATOM 817 O O . THR A 1 98 ? 3.993 3.772 8.097 1.00 84.44 98 THR A O 1
ATOM 820 N N . GLN A 1 99 ? 3.693 2.722 10.064 1.00 92.31 99 GLN A N 1
ATOM 821 C CA . GLN A 1 99 ? 5.109 2.738 10.422 1.00 92.31 99 GLN A CA 1
ATOM 822 C C . GLN A 1 99 ? 5.914 1.911 9.419 1.00 92.31 99 GLN A C 1
ATOM 824 O O . GLN A 1 99 ? 5.598 0.753 9.140 1.00 92.31 99 GLN A O 1
ATOM 829 N N . LYS A 1 100 ? 7.006 2.491 8.915 1.00 95.12 100 LYS A N 1
ATOM 830 C CA . LYS A 1 100 ? 7.969 1.765 8.088 1.00 95.12 100 LYS A CA 1
ATOM 831 C C . LYS A 1 100 ? 8.855 0.881 8.965 1.00 95.12 100 LYS A C 1
ATOM 833 O O . LYS A 1 100 ? 9.499 1.347 9.904 1.00 95.12 100 LYS A O 1
ATOM 838 N N . LEU A 1 101 ? 8.888 -0.403 8.635 1.00 96.06 101 LEU A N 1
ATOM 839 C CA . LEU A 1 101 ? 9.687 -1.434 9.279 1.00 96.06 101 LEU A CA 1
ATOM 840 C C . LEU A 1 101 ? 10.963 -1.676 8.475 1.00 96.06 101 LEU A C 1
ATOM 842 O O . LEU A 1 101 ? 10.906 -1.760 7.249 1.00 96.06 101 LEU A O 1
ATOM 846 N N . LYS A 1 102 ? 12.105 -1.807 9.158 1.00 97.56 102 LYS A N 1
ATOM 847 C CA . LYS A 1 102 ? 13.363 -2.273 8.561 1.00 97.56 102 LYS A CA 1
ATOM 848 C C . LYS A 1 102 ? 13.366 -3.796 8.569 1.00 97.56 102 LYS A C 1
ATOM 850 O O . LYS A 1 102 ? 13.229 -4.402 9.632 1.00 97.56 102 LYS A O 1
ATOM 855 N N . ILE A 1 103 ? 13.522 -4.402 7.399 1.00 97.50 103 ILE A N 1
ATOM 856 C CA . ILE A 1 103 ? 13.435 -5.849 7.201 1.00 97.50 103 ILE A CA 1
ATOM 857 C C . ILE A 1 103 ? 14.661 -6.311 6.413 1.00 97.50 103 ILE A C 1
ATOM 859 O O . ILE A 1 103 ? 15.044 -5.686 5.423 1.00 97.50 103 ILE A O 1
ATOM 863 N N . LYS A 1 104 ? 15.283 -7.402 6.858 1.00 97.38 104 LYS A N 1
ATOM 864 C CA . LYS A 1 104 ? 16.401 -8.058 6.181 1.00 97.38 104 LYS A CA 1
ATOM 865 C C . LYS A 1 104 ? 15.872 -9.191 5.306 1.00 97.38 104 LYS A C 1
ATOM 867 O O . LYS A 1 104 ? 15.242 -10.117 5.805 1.00 97.38 104 LYS A O 1
ATOM 872 N N . CYS A 1 105 ? 16.119 -9.106 4.008 1.00 96.12 105 CYS A N 1
ATOM 873 C CA . CYS A 1 105 ? 15.758 -10.113 3.012 1.00 96.12 105 CYS A CA 1
ATOM 874 C C . CYS A 1 105 ? 16.742 -11.307 3.048 1.00 96.12 105 CYS A C 1
ATOM 876 O O . CYS A 1 105 ? 17.896 -11.104 3.436 1.00 96.12 105 CYS A O 1
ATOM 878 N N . PRO A 1 106 ? 16.363 -12.518 2.581 1.00 93.94 106 PRO A N 1
ATOM 879 C CA . PRO A 1 106 ? 17.283 -13.655 2.432 1.00 93.94 106 PRO A CA 1
ATOM 880 C C . PRO A 1 106 ? 18.540 -13.369 1.609 1.00 93.94 106 PRO A C 1
ATOM 882 O O . PRO A 1 106 ? 19.603 -13.895 1.912 1.00 93.94 106 PRO A O 1
ATOM 885 N N . CYS A 1 107 ? 18.449 -12.490 0.607 1.00 90.88 107 CYS A N 1
ATOM 886 C CA . CYS A 1 107 ? 19.600 -12.030 -0.180 1.00 90.88 107 CYS A CA 1
ATOM 887 C C . CYS A 1 107 ? 20.505 -11.038 0.572 1.00 90.88 107 CYS A C 1
ATOM 889 O O . CYS A 1 107 ? 21.321 -10.358 -0.038 1.00 90.88 107 CYS A O 1
ATOM 891 N N . ASN A 1 108 ? 20.338 -10.912 1.891 1.00 92.38 108 ASN A N 1
ATOM 892 C CA . ASN A 1 108 ? 21.076 -10.022 2.786 1.00 92.38 108 ASN A CA 1
ATOM 893 C C . ASN A 1 108 ? 20.779 -8.517 2.613 1.00 92.38 108 ASN A C 1
ATOM 895 O O . ASN A 1 108 ? 21.201 -7.721 3.451 1.00 92.38 108 ASN A O 1
ATOM 899 N N . ASN A 1 109 ? 19.987 -8.125 1.610 1.00 92.81 109 ASN A N 1
ATOM 900 C CA . ASN A 1 109 ? 19.550 -6.741 1.429 1.00 92.81 109 ASN A CA 1
ATOM 901 C C . ASN A 1 109 ? 18.561 -6.296 2.509 1.00 92.81 109 ASN A C 1
ATOM 903 O O . ASN A 1 109 ? 17.603 -7.001 2.838 1.00 92.81 109 ASN A O 1
ATOM 907 N N . ILE A 1 110 ? 18.754 -5.078 3.008 1.00 95.69 110 ILE A N 1
ATOM 908 C CA . ILE A 1 110 ? 17.840 -4.433 3.950 1.00 95.69 110 ILE A CA 1
ATOM 909 C C . ILE A 1 110 ? 16.905 -3.517 3.166 1.00 95.69 110 ILE A C 1
ATOM 911 O O . ILE A 1 110 ? 17.349 -2.690 2.375 1.00 95.69 110 ILE A O 1
ATOM 915 N N . PHE A 1 111 ? 15.604 -3.647 3.399 1.00 95.31 111 PHE A N 1
ATOM 916 C CA . PHE A 1 111 ? 14.590 -2.797 2.784 1.00 95.31 111 PHE A CA 1
ATOM 917 C C . PHE A 1 111 ? 13.585 -2.307 3.823 1.00 95.31 111 PHE A C 1
ATOM 919 O O . PHE A 1 111 ? 13.502 -2.827 4.939 1.00 95.31 111 PHE A O 1
ATOM 926 N N . THR A 1 112 ? 12.834 -1.272 3.453 1.00 95.88 112 THR A N 1
ATOM 927 C CA . THR A 1 112 ? 11.823 -0.662 4.312 1.00 95.88 112 THR A CA 1
ATOM 928 C C . THR A 1 112 ? 10.436 -0.763 3.692 1.00 95.88 112 THR A C 1
ATOM 930 O O . THR A 1 112 ? 10.229 -0.459 2.520 1.00 95.88 112 THR A O 1
ATOM 933 N N . THR A 1 113 ? 9.461 -1.197 4.486 1.00 95.19 113 THR A N 1
ATOM 934 C CA . THR A 1 113 ? 8.040 -1.215 4.108 1.00 95.19 113 THR A CA 1
ATOM 935 C C . THR A 1 113 ? 7.176 -1.183 5.362 1.00 95.19 113 THR A C 1
ATOM 937 O O . THR A 1 113 ? 7.636 -1.547 6.438 1.00 95.19 113 THR A O 1
ATOM 940 N N . ASP A 1 114 ? 5.930 -0.735 5.257 1.00 95.12 114 ASP A N 1
ATOM 941 C CA . ASP A 1 114 ? 4.946 -0.973 6.318 1.00 95.12 114 ASP A CA 1
ATOM 942 C C . ASP A 1 114 ? 4.414 -2.413 6.261 1.00 95.12 114 ASP A C 1
ATOM 944 O O . ASP A 1 114 ? 4.562 -3.120 5.255 1.00 95.12 114 ASP A O 1
ATOM 948 N N . PHE A 1 115 ? 3.804 -2.846 7.366 1.00 93.94 115 PHE A N 1
ATOM 949 C CA . PHE A 1 115 ? 3.302 -4.209 7.522 1.00 93.94 115 PHE A CA 1
ATOM 950 C C . PHE A 1 115 ? 2.160 -4.538 6.549 1.00 93.94 115 PHE A C 1
ATOM 952 O O . PHE A 1 115 ? 2.063 -5.664 6.061 1.00 93.94 115 PHE A O 1
ATOM 959 N N . HIS A 1 116 ? 1.315 -3.553 6.231 1.00 92.75 116 HIS A N 1
ATOM 960 C CA . HIS A 1 116 ? 0.213 -3.735 5.290 1.00 92.75 116 HIS A CA 1
ATOM 961 C C . HIS A 1 116 ? 0.729 -4.086 3.888 1.00 92.75 116 HIS A C 1
ATOM 963 O O . HIS A 1 116 ? 0.354 -5.119 3.336 1.00 92.75 116 HIS A O 1
ATOM 969 N N . ASN A 1 117 ? 1.656 -3.292 3.350 1.00 92.94 117 ASN A N 1
ATOM 970 C CA . ASN A 1 117 ? 2.271 -3.530 2.044 1.00 92.94 117 ASN A CA 1
ATOM 971 C C . ASN A 1 117 ? 3.098 -4.818 2.010 1.00 92.94 117 ASN A C 1
ATOM 973 O O . ASN A 1 117 ? 3.082 -5.533 1.006 1.00 92.94 117 ASN A O 1
ATOM 977 N N . PHE A 1 118 ? 3.780 -5.151 3.110 1.00 94.56 118 PHE A N 1
ATOM 978 C CA . PHE A 1 118 ? 4.488 -6.424 3.228 1.00 94.56 118 PHE A CA 1
ATOM 979 C C . PHE A 1 118 ? 3.526 -7.604 3.027 1.00 94.56 118 PHE A C 1
ATOM 981 O O . PHE A 1 118 ? 3.792 -8.488 2.215 1.00 94.56 118 PHE A O 1
ATOM 988 N N . LYS A 1 119 ? 2.367 -7.575 3.698 1.00 92.06 119 LYS A N 1
ATOM 989 C CA . LYS A 1 119 ? 1.330 -8.608 3.581 1.00 92.06 119 LYS A CA 1
ATOM 990 C C . LYS A 1 119 ? 0.692 -8.679 2.189 1.00 92.06 119 LYS A C 1
ATOM 992 O O . LYS A 1 119 ? 0.318 -9.766 1.764 1.00 92.06 119 LYS A O 1
ATOM 997 N N . LEU A 1 120 ? 0.573 -7.552 1.487 1.00 91.56 120 LEU A N 1
ATOM 998 C CA . LEU A 1 120 ? -0.017 -7.498 0.144 1.00 91.56 120 LEU A CA 1
ATOM 999 C C . LEU A 1 120 ? 0.905 -7.999 -0.979 1.00 91.56 120 LEU A C 1
ATOM 1001 O O . LEU A 1 120 ? 0.430 -8.191 -2.094 1.00 91.56 120 LEU A O 1
ATOM 1005 N N . GLY A 1 121 ? 2.198 -8.206 -0.717 1.00 88.25 121 GLY A N 1
ATOM 1006 C CA . GLY A 1 121 ? 3.131 -8.746 -1.715 1.00 88.25 121 GLY A CA 1
ATOM 1007 C C . GLY A 1 121 ? 4.499 -8.071 -1.745 1.00 88.25 121 GLY A C 1
ATOM 1008 O O . GLY A 1 121 ? 5.417 -8.576 -2.391 1.00 88.25 121 GLY A O 1
ATOM 1009 N N . LYS A 1 122 ? 4.714 -6.977 -0.998 1.00 90.56 122 LYS A N 1
ATOM 1010 C CA . LYS A 1 122 ? 6.055 -6.395 -0.811 1.00 90.56 122 LYS A CA 1
ATOM 1011 C C . LYS A 1 122 ? 6.866 -7.165 0.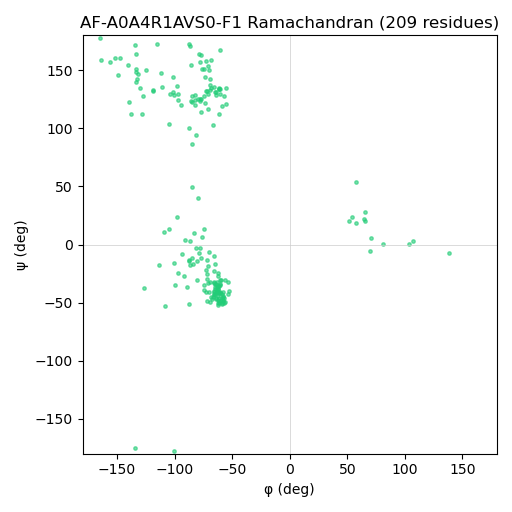245 1.00 90.56 122 LYS A C 1
ATOM 1013 O O . LYS A 1 122 ? 7.542 -6.571 1.080 1.00 90.56 122 LYS A O 1
ATOM 1018 N N . ASN A 1 123 ? 6.770 -8.494 0.237 1.00 93.31 123 ASN A N 1
ATOM 1019 C CA . ASN A 1 123 ? 7.335 -9.355 1.274 1.00 93.31 123 ASN A CA 1
ATOM 1020 C C . ASN A 1 123 ? 8.838 -9.642 1.100 1.00 93.31 123 ASN A C 1
ATOM 1022 O O . ASN A 1 123 ? 9.423 -10.266 1.978 1.00 93.31 123 ASN A O 1
ATOM 1026 N N . ARG A 1 124 ? 9.486 -9.161 0.028 1.00 94.88 124 ARG A N 1
ATOM 1027 C CA . ARG A 1 124 ? 10.949 -9.198 -0.159 1.00 94.88 124 ARG A CA 1
ATOM 1028 C C . ARG A 1 124 ? 11.500 -7.856 -0.659 1.00 94.88 124 ARG A C 1
ATOM 1030 O O . ARG A 1 124 ? 10.755 -6.936 -1.028 1.00 94.88 124 ARG A O 1
ATOM 1037 N N . CYS A 1 125 ? 12.830 -7.733 -0.693 1.00 92.44 125 CYS A N 1
ATOM 1038 C CA . CYS A 1 125 ? 13.509 -6.569 -1.272 1.00 92.44 125 CYS A CA 1
ATOM 1039 C C . CYS A 1 125 ? 13.165 -6.397 -2.766 1.00 92.44 125 CYS A C 1
ATOM 1041 O O . CYS A 1 125 ? 12.561 -7.273 -3.382 1.00 92.44 125 CYS A O 1
ATOM 1043 N N . ASN A 1 126 ? 13.494 -5.242 -3.353 1.00 89.81 126 ASN A N 1
ATOM 1044 C CA . ASN A 1 126 ? 13.159 -4.951 -4.755 1.00 89.81 126 ASN A CA 1
ATOM 1045 C C . ASN A 1 126 ? 13.737 -5.994 -5.719 1.00 89.81 126 ASN A C 1
ATOM 1047 O O . ASN A 1 126 ? 12.990 -6.525 -6.532 1.00 89.81 126 ASN A O 1
ATOM 1051 N N . GLU A 1 127 ? 15.004 -6.363 -5.544 1.00 86.00 127 GLU A N 1
ATOM 1052 C CA . GLU A 1 127 ? 15.675 -7.374 -6.368 1.00 86.00 127 GLU A CA 1
ATOM 1053 C C . GLU A 1 127 ? 14.961 -8.731 -6.315 1.00 86.00 127 GLU A C 1
ATOM 1055 O O . GLU A 1 127 ? 14.579 -9.272 -7.348 1.00 86.00 127 GLU A O 1
ATOM 1060 N N . CYS A 1 128 ? 14.684 -9.249 -5.114 1.00 87.44 128 CYS A N 1
ATOM 1061 C CA . CYS A 1 128 ? 14.020 -10.546 -4.954 1.00 87.44 128 CYS A CA 1
ATOM 1062 C C . CYS A 1 128 ? 12.536 -10.547 -5.342 1.00 87.44 128 CYS A C 1
ATOM 1064 O O . CYS A 1 128 ? 11.983 -11.622 -5.556 1.00 87.44 128 CYS A O 1
ATOM 1066 N N . ASN A 1 129 ? 11.894 -9.379 -5.414 1.00 85.94 129 ASN A N 1
ATOM 1067 C CA . ASN A 1 129 ? 10.532 -9.232 -5.933 1.00 85.94 129 ASN A CA 1
ATOM 1068 C C . ASN A 1 129 ? 10.497 -8.941 -7.445 1.00 85.94 129 ASN A C 1
ATOM 1070 O O . ASN A 1 129 ? 9.419 -8.681 -7.974 1.00 85.94 129 ASN A O 1
ATOM 1074 N N . GLY A 1 130 ? 11.642 -8.926 -8.140 1.00 80.56 130 GLY A N 1
ATOM 1075 C CA . GLY A 1 130 ? 11.701 -8.573 -9.564 1.00 80.56 130 GLY A CA 1
ATOM 1076 C C . GLY A 1 130 ? 11.320 -7.115 -9.850 1.00 80.56 130 GLY A C 1
ATOM 1077 O O . GLY A 1 130 ? 10.941 -6.768 -10.967 1.00 80.56 130 GLY A O 1
ATOM 1078 N N . ILE A 1 131 ? 11.392 -6.247 -8.840 1.00 79.25 131 ILE A N 1
ATOM 1079 C CA . ILE A 1 131 ? 11.132 -4.815 -8.970 1.00 79.25 131 ILE A CA 1
ATOM 1080 C C . ILE A 1 131 ? 12.447 -4.147 -9.361 1.00 79.25 131 ILE A C 1
ATOM 1082 O O . ILE A 1 131 ? 13.310 -3.892 -8.523 1.00 79.25 131 ILE A O 1
ATOM 1086 N N . THR A 1 132 ? 12.602 -3.850 -10.645 1.00 78.69 132 THR A N 1
ATOM 1087 C CA . THR A 1 132 ? 13.747 -3.085 -11.141 1.00 78.69 132 THR A CA 1
ATOM 1088 C C . THR A 1 132 ? 13.552 -1.597 -10.860 1.00 78.69 132 THR A C 1
ATOM 1090 O O . THR A 1 132 ? 12.578 -0.995 -11.320 1.00 78.69 132 THR A O 1
ATOM 1093 N N . ASN A 1 133 ? 14.508 -0.987 -10.161 1.00 81.12 133 ASN A N 1
ATOM 1094 C CA . ASN A 1 133 ? 14.605 0.466 -10.067 1.00 81.12 133 ASN A CA 1
ATOM 1095 C C . ASN A 1 133 ? 15.296 0.990 -11.326 1.00 81.12 133 ASN A C 1
ATOM 1097 O O . ASN A 1 133 ? 16.520 1.009 -11.408 1.00 81.12 133 ASN A O 1
ATOM 1101 N N . TRP A 1 134 ? 14.499 1.382 -12.316 1.00 87.75 134 TRP A N 1
ATOM 1102 C CA . TRP A 1 134 ? 15.010 1.958 -13.555 1.00 87.75 134 TRP A CA 1
ATOM 1103 C C . TRP A 1 134 ? 15.697 3.289 -13.267 1.00 87.75 134 TRP A C 1
ATOM 1105 O O . TRP A 1 134 ? 15.130 4.145 -12.592 1.00 87.75 134 TRP A O 1
ATOM 1115 N N . ASN A 1 135 ? 16.905 3.451 -13.790 1.00 90.56 135 ASN A N 1
ATOM 1116 C CA . ASN A 1 135 ? 17.620 4.719 -13.838 1.00 90.56 135 ASN A CA 1
ATOM 1117 C C . ASN A 1 135 ? 17.806 5.136 -15.304 1.00 90.56 135 ASN A C 1
ATOM 1119 O O . ASN A 1 135 ? 17.503 4.361 -16.213 1.00 90.56 135 ASN A O 1
ATOM 1123 N N . TYR A 1 136 ? 18.303 6.351 -15.530 1.00 94.00 136 TYR A N 1
ATOM 1124 C CA . TYR A 1 136 ? 18.496 6.884 -16.879 1.00 94.00 136 TYR A CA 1
ATOM 1125 C C . TYR A 1 136 ? 19.332 5.962 -17.782 1.00 94.00 136 TYR A C 1
ATOM 1127 O O . TYR A 1 136 ? 18.947 5.722 -18.922 1.00 94.00 136 TYR A O 1
ATOM 1135 N N . VAL A 1 137 ? 20.424 5.390 -17.261 1.00 92.88 137 VAL A N 1
ATOM 1136 C CA . VAL A 1 137 ? 21.314 4.495 -18.021 1.00 92.88 137 VAL A CA 1
ATOM 1137 C C . VAL A 1 137 ? 20.558 3.250 -18.488 1.00 92.88 137 VAL A C 1
ATOM 1139 O O . VAL A 1 137 ? 20.530 2.968 -19.681 1.00 92.88 137 VAL A O 1
ATOM 1142 N N . MET A 1 138 ? 19.851 2.574 -17.578 1.00 92.75 138 MET A N 1
ATOM 1143 C CA . MET A 1 138 ? 19.057 1.384 -17.913 1.00 92.75 138 MET A CA 1
ATOM 1144 C C . MET A 1 138 ? 17.930 1.700 -18.903 1.00 92.75 138 MET A C 1
ATOM 1146 O O . MET A 1 138 ? 17.627 0.898 -19.783 1.00 92.75 138 MET A O 1
ATOM 1150 N N . VAL A 1 139 ? 17.282 2.861 -18.755 1.00 94.94 139 VAL A N 1
ATOM 1151 C CA . VAL A 1 139 ? 16.238 3.313 -19.686 1.00 94.94 139 VAL A CA 1
ATOM 1152 C C . VAL A 1 139 ? 16.827 3.534 -21.075 1.00 94.94 139 VAL A C 1
ATOM 1154 O O . VAL A 1 139 ? 16.261 3.040 -22.046 1.00 94.94 139 VAL A O 1
ATOM 1157 N N . LYS A 1 140 ? 17.971 4.218 -21.174 1.00 95.75 140 LYS A N 1
ATOM 1158 C CA . LYS A 1 140 ? 18.663 4.468 -22.442 1.00 95.75 140 LYS A CA 1
ATOM 1159 C C . LYS A 1 140 ? 19.063 3.167 -23.136 1.00 95.75 140 LYS A C 1
ATOM 1161 O O . LYS A 1 140 ? 18.761 2.995 -24.311 1.00 95.75 140 LYS A O 1
ATOM 1166 N N . GLU A 1 141 ? 19.664 2.229 -22.407 1.00 95.62 141 GLU A N 1
ATOM 1167 C CA . GLU A 1 141 ? 20.007 0.900 -22.934 1.00 95.62 141 GLU A CA 1
ATOM 1168 C C . GLU A 1 141 ? 18.771 0.154 -23.454 1.00 95.62 141 GLU A C 1
ATOM 1170 O O . GLU A 1 141 ? 18.801 -0.399 -24.552 1.00 95.62 141 GLU A O 1
ATOM 1175 N N . PHE A 1 142 ? 17.661 0.180 -22.707 1.00 95.12 142 PHE A N 1
ATOM 1176 C CA . PHE A 1 142 ? 16.414 -0.468 -23.120 1.00 95.12 142 PHE A CA 1
ATOM 1177 C C . PHE A 1 142 ? 15.805 0.169 -24.374 1.00 95.12 142 PHE A C 1
ATOM 1179 O O . PHE A 1 142 ? 15.331 -0.551 -25.248 1.00 95.12 142 PHE A O 1
ATOM 1186 N N . VAL A 1 143 ? 15.790 1.502 -24.466 1.00 95.75 143 VAL A N 1
ATOM 1187 C CA . VAL A 1 143 ? 15.253 2.233 -25.627 1.00 95.75 143 VAL A CA 1
ATOM 1188 C C . VAL A 1 143 ? 16.086 1.931 -26.877 1.00 95.75 143 VAL A C 1
ATOM 1190 O O . VAL A 1 143 ? 15.522 1.530 -27.895 1.00 95.75 143 VAL A O 1
ATOM 1193 N N . ASN A 1 144 ? 17.414 1.976 -26.758 1.00 93.69 144 ASN A N 1
ATOM 1194 C CA . ASN A 1 144 ? 18.339 1.661 -27.848 1.00 93.69 144 ASN A CA 1
ATOM 1195 C C . ASN A 1 144 ? 18.226 0.199 -28.308 1.00 93.69 144 ASN A C 1
ATOM 1197 O O . ASN A 1 144 ? 18.231 -0.076 -29.505 1.00 93.69 144 ASN A O 1
ATOM 1201 N N . ALA A 1 145 ? 18.040 -0.746 -27.381 1.00 94.81 145 ALA A N 1
ATOM 1202 C CA . ALA A 1 145 ? 17.807 -2.158 -27.704 1.00 94.81 145 ALA A CA 1
ATOM 1203 C C . ALA A 1 145 ? 16.476 -2.417 -28.440 1.00 94.81 145 ALA A C 1
ATOM 1205 O O . ALA A 1 145 ? 16.218 -3.537 -28.875 1.00 94.81 145 ALA A O 1
ATOM 1206 N N . GLN A 1 146 ? 15.601 -1.415 -28.537 1.00 94.50 146 GLN A N 1
ATOM 1207 C CA . GLN A 1 146 ? 14.360 -1.456 -29.311 1.00 94.50 146 GLN A CA 1
ATOM 1208 C C . GLN A 1 146 ? 14.461 -0.646 -30.613 1.00 94.50 146 GLN A C 1
ATOM 1210 O O . GLN A 1 146 ? 13.426 -0.382 -31.218 1.00 94.50 146 GLN A O 1
ATOM 1215 N N . GLU A 1 147 ? 15.677 -0.261 -31.024 1.00 95.06 147 GLU A N 1
ATOM 1216 C CA . GLU A 1 147 ? 15.977 0.546 -32.218 1.00 95.06 147 GLU A CA 1
ATOM 1217 C C . GLU A 1 147 ? 15.422 1.981 -32.158 1.00 95.06 147 GLU A C 1
ATOM 1219 O O . GLU A 1 147 ? 15.115 2.594 -33.176 1.00 95.06 147 GLU A O 1
ATOM 1224 N N . TYR A 1 148 ? 15.269 2.533 -30.955 1.00 97.00 148 TYR A N 1
ATOM 1225 C CA . TYR A 1 148 ? 14.926 3.941 -30.752 1.00 97.00 148 TYR A CA 1
ATOM 1226 C C . TYR A 1 148 ? 16.105 4.678 -30.128 1.00 97.00 148 TYR A C 1
ATOM 1228 O O . TYR A 1 148 ? 16.796 4.119 -29.284 1.00 97.00 148 TYR A O 1
ATOM 1236 N N . ASP A 1 149 ? 16.268 5.955 -30.455 1.00 96.81 149 ASP A N 1
ATOM 1237 C CA . ASP A 1 149 ? 17.234 6.826 -29.787 1.00 96.81 149 ASP A CA 1
ATOM 1238 C C . ASP A 1 149 ? 16.540 7.648 -28.699 1.00 96.81 149 ASP A C 1
ATOM 1240 O O . ASP A 1 149 ? 15.562 8.359 -28.954 1.00 96.81 149 ASP A O 1
ATOM 1244 N N . LEU A 1 150 ? 17.034 7.565 -27.462 1.00 97.12 150 LEU A N 1
ATOM 1245 C CA . LEU A 1 150 ? 16.558 8.417 -26.371 1.00 97.12 150 LEU A CA 1
ATOM 1246 C C . LEU A 1 150 ? 17.154 9.827 -26.506 1.00 97.12 150 LEU A C 1
ATOM 1248 O O . LEU A 1 150 ? 18.360 10.004 -26.343 1.00 97.12 150 LEU A O 1
ATOM 1252 N N . ILE A 1 151 ? 16.297 10.819 -26.765 1.00 96.62 151 ILE A N 1
ATOM 1253 C CA . ILE A 1 151 ? 16.692 12.224 -26.967 1.00 96.62 151 ILE A CA 1
ATOM 1254 C C . ILE A 1 151 ? 16.706 12.995 -25.647 1.00 96.62 151 ILE A C 1
ATOM 1256 O O . ILE A 1 151 ? 17.556 13.854 -25.433 1.00 96.62 151 ILE A O 1
ATOM 1260 N N . SER A 1 152 ? 15.768 12.704 -24.744 1.00 95.38 152 SER A N 1
ATOM 1261 C CA . SER A 1 152 ? 15.763 13.323 -23.417 1.00 95.38 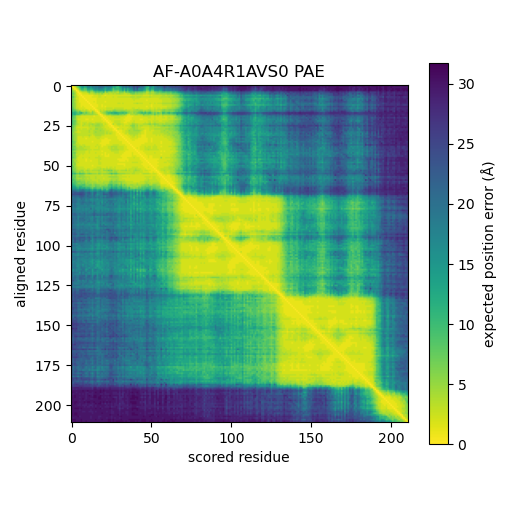152 SER A CA 1
ATOM 1262 C C . SER A 1 152 ? 17.037 12.984 -22.645 1.00 95.38 152 SER A C 1
ATOM 1264 O O . SER A 1 152 ? 17.403 11.820 -22.548 1.00 95.38 152 SER A O 1
ATOM 1266 N N . GLU A 1 153 ? 17.663 13.986 -22.026 1.00 94.56 153 GLU A N 1
ATOM 1267 C CA . GLU A 1 153 ? 18.927 13.822 -21.287 1.00 94.56 153 GLU A CA 1
ATOM 1268 C C . GLU A 1 153 ? 18.745 13.358 -19.835 1.00 94.56 153 GLU A C 1
ATOM 1270 O O . GLU A 1 153 ? 19.710 12.986 -19.170 1.00 94.56 153 GLU A O 1
ATOM 1275 N N . ASN A 1 154 ? 17.510 13.387 -19.327 1.00 91.00 154 ASN A N 1
ATOM 1276 C CA . ASN A 1 154 ? 17.195 13.100 -17.932 1.00 91.00 154 ASN A CA 1
ATOM 1277 C C . ASN A 1 154 ? 16.002 12.148 -17.812 1.00 91.00 154 ASN A C 1
ATOM 1279 O O . ASN A 1 154 ? 15.074 12.180 -18.618 1.00 91.00 154 ASN A O 1
ATOM 1283 N N . TYR A 1 155 ? 16.010 11.330 -16.758 1.00 92.94 155 TYR A N 1
ATOM 1284 C CA . TYR A 1 155 ? 14.905 10.447 -16.389 1.00 92.94 155 TYR A CA 1
ATOM 1285 C C . TYR A 1 155 ? 14.709 10.447 -14.874 1.00 92.94 155 TYR A C 1
ATOM 1287 O O . TYR A 1 155 ? 15.621 10.113 -14.117 1.00 92.94 155 TYR A O 1
ATOM 1295 N N . THR A 1 156 ? 13.500 10.794 -14.446 1.00 90.69 156 THR A N 1
ATOM 1296 C CA . THR A 1 156 ? 13.119 10.907 -13.033 1.00 90.69 156 THR A CA 1
ATOM 1297 C C . THR A 1 156 ? 12.194 9.779 -12.595 1.00 90.69 156 THR A C 1
ATOM 1299 O O . THR A 1 156 ? 12.481 9.089 -11.617 1.00 90.69 156 THR A O 1
ATOM 1302 N N . LYS A 1 157 ? 11.086 9.546 -13.307 1.00 90.88 157 LYS A N 1
ATOM 1303 C CA . LYS A 1 157 ? 10.138 8.456 -13.015 1.00 90.88 157 LYS A CA 1
ATOM 1304 C C . LYS A 1 157 ? 9.501 7.922 -14.292 1.00 90.88 157 LYS A C 1
ATOM 1306 O O . LYS A 1 157 ? 9.448 8.589 -15.318 1.00 90.88 157 LYS A O 1
ATOM 1311 N N . SER A 1 158 ? 8.958 6.710 -14.203 1.00 90.81 158 SER A N 1
ATOM 1312 C CA . SER A 1 158 ? 8.475 5.947 -15.361 1.00 90.81 158 SER A CA 1
ATOM 1313 C C . SER A 1 158 ? 7.321 6.598 -16.123 1.00 90.81 158 SER A C 1
ATOM 1315 O O . SER A 1 158 ? 7.143 6.299 -17.299 1.00 90.81 158 SER A O 1
ATOM 1317 N N . ILE A 1 159 ? 6.546 7.461 -15.464 1.00 93.06 159 ILE A N 1
ATOM 1318 C CA . ILE A 1 159 ? 5.396 8.160 -16.052 1.00 93.06 159 ILE A CA 1
ATOM 1319 C C . ILE A 1 159 ? 5.770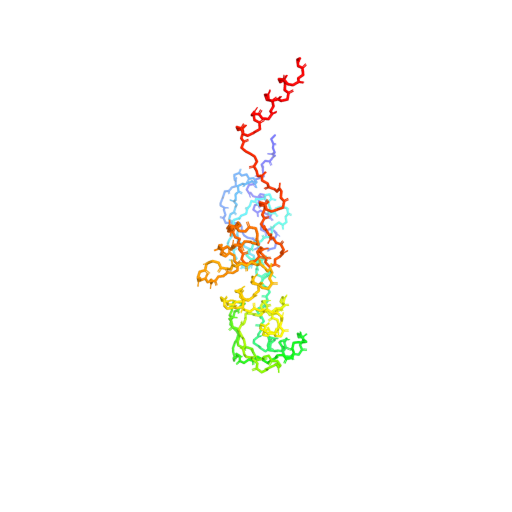 9.479 -16.736 1.00 93.06 159 ILE A C 1
ATOM 1321 O O . ILE A 1 159 ? 4.939 10.029 -17.458 1.00 93.06 159 ILE A O 1
ATOM 1325 N N . ASP A 1 160 ? 6.984 9.992 -16.512 1.00 93.44 160 ASP A N 1
ATOM 1326 C CA . ASP A 1 160 ? 7.421 11.232 -17.151 1.00 93.44 160 ASP A CA 1
ATOM 1327 C C . ASP A 1 160 ? 7.615 11.008 -18.644 1.00 93.44 160 ASP A C 1
ATOM 1329 O O . ASP A 1 160 ? 8.052 9.938 -19.077 1.00 93.44 160 ASP A O 1
ATOM 1333 N N . LYS A 1 161 ? 7.250 12.018 -19.433 1.00 95.62 161 LYS A N 1
ATOM 1334 C CA . LYS A 1 161 ? 7.418 11.979 -20.881 1.00 95.62 161 LYS A CA 1
ATOM 1335 C C . LYS A 1 161 ? 8.894 12.101 -21.229 1.00 95.62 161 LYS A C 1
ATOM 1337 O O . LYS A 1 161 ? 9.586 12.980 -20.726 1.00 95.62 161 LYS A O 1
ATOM 1342 N N . LEU A 1 162 ? 9.333 11.209 -22.103 1.00 96.62 162 LEU A N 1
ATOM 1343 C CA . LEU A 1 162 ? 10.650 11.194 -22.706 1.00 96.62 162 LEU A CA 1
ATOM 1344 C C . LEU A 1 162 ? 10.478 11.331 -24.215 1.00 96.62 162 LEU A C 1
ATOM 1346 O O . LEU A 1 162 ? 9.666 10.624 -24.822 1.00 96.62 162 LEU A O 1
ATOM 1350 N N . SER A 1 163 ? 11.270 12.215 -24.801 1.00 96.88 163 SER A N 1
ATOM 1351 C CA . SER A 1 163 ? 11.392 12.357 -26.242 1.00 96.88 163 SER A CA 1
ATOM 1352 C C . SER A 1 163 ? 12.314 11.261 -26.764 1.00 96.88 163 SER A C 1
ATOM 1354 O O . SER A 1 163 ? 13.444 11.098 -26.293 1.00 96.88 163 SER A O 1
ATOM 1356 N N . MET A 1 164 ? 11.820 10.488 -27.724 1.00 96.38 164 MET A N 1
ATOM 1357 C CA . MET A 1 164 ? 12.532 9.378 -28.355 1.00 96.38 164 MET A CA 1
ATOM 1358 C C . MET A 1 164 ? 12.393 9.488 -29.870 1.00 96.38 164 MET A C 1
ATOM 1360 O O . MET A 1 164 ? 11.321 9.844 -30.364 1.00 96.38 164 MET A O 1
ATOM 1364 N N . GLN A 1 165 ? 13.441 9.154 -30.613 1.00 96.50 165 GLN A N 1
ATOM 1365 C CA . GLN A 1 165 ? 13.421 9.100 -32.071 1.00 96.50 165 GLN A CA 1
ATOM 1366 C C . GLN A 1 165 ? 13.305 7.647 -32.539 1.00 96.50 165 GLN A C 1
ATOM 1368 O O . GLN A 1 165 ? 14.000 6.774 -32.035 1.00 96.50 165 GLN A O 1
ATOM 1373 N N . CYS A 1 166 ? 12.385 7.369 -33.464 1.00 94.62 166 CYS A N 1
ATOM 1374 C CA . CYS A 1 166 ? 12.212 6.031 -34.039 1.00 94.62 166 CYS A CA 1
ATOM 1375 C C . CYS A 1 166 ? 13.141 5.786 -35.247 1.00 94.62 166 CYS A C 1
ATOM 1377 O O . CYS A 1 166 ? 13.670 6.760 -35.786 1.00 94.62 166 CYS A O 1
ATOM 1379 N N . PRO A 1 167 ? 13.238 4.542 -35.770 1.00 93.56 167 PRO A N 1
ATOM 1380 C CA . PRO A 1 167 ? 14.057 4.229 -36.951 1.00 93.56 167 PRO A CA 1
ATOM 1381 C C . PRO A 1 167 ? 13.723 5.060 -38.198 1.00 93.56 167 PRO A C 1
ATOM 1383 O O . PRO A 1 167 ? 14.594 5.373 -38.999 1.00 93.56 167 PRO A O 1
ATOM 1386 N N . ASN A 1 168 ? 12.457 5.469 -38.347 1.00 91.00 168 ASN A N 1
ATOM 1387 C CA . ASN A 1 168 ? 12.002 6.325 -39.450 1.00 91.00 168 ASN A CA 1
ATOM 1388 C C . ASN A 1 168 ? 12.257 7.825 -39.192 1.00 91.00 168 ASN A C 1
ATOM 1390 O O . ASN A 1 168 ? 11.706 8.676 -39.885 1.00 91.00 168 ASN A O 1
ATOM 1394 N N . GLY A 1 169 ? 13.014 8.173 -38.149 1.00 91.88 169 GLY A N 1
ATOM 1395 C CA . GLY A 1 169 ? 13.402 9.542 -37.815 1.00 91.88 169 GLY A C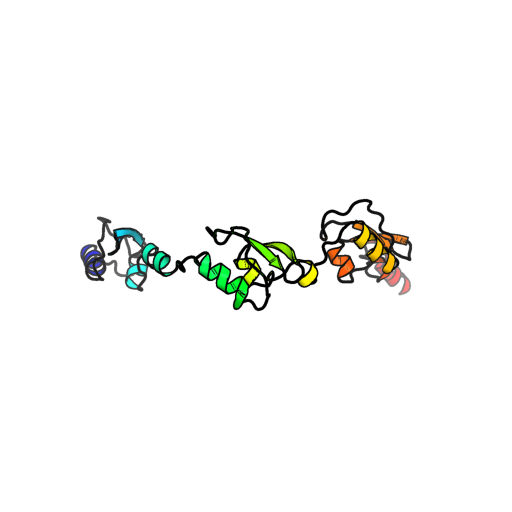A 1
ATOM 1396 C C . GLY A 1 169 ? 12.347 10.371 -37.074 1.00 91.88 169 GLY A C 1
ATOM 1397 O O . GLY A 1 169 ? 12.614 11.526 -36.746 1.00 91.88 169 GLY A O 1
ATOM 1398 N N . HIS A 1 170 ? 11.165 9.826 -36.765 1.00 92.75 170 HIS A N 1
ATOM 1399 C CA . HIS A 1 170 ? 10.126 10.567 -36.042 1.00 92.75 170 HIS A CA 1
ATOM 1400 C C . HIS A 1 170 ? 10.458 10.721 -34.555 1.00 92.75 170 HIS A C 1
ATOM 1402 O O . HIS A 1 170 ? 10.624 9.720 -33.859 1.00 92.75 170 HIS A O 1
ATOM 1408 N N . ILE A 1 171 ? 10.414 11.957 -34.055 1.00 95.38 171 ILE A N 1
ATOM 1409 C CA . ILE A 1 171 ? 10.462 12.253 -32.618 1.00 95.38 171 ILE A CA 1
ATOM 1410 C C . ILE A 1 171 ? 9.059 12.089 -32.020 1.00 95.38 171 ILE A C 1
ATOM 1412 O O . ILE A 1 171 ? 8.076 12.620 -32.552 1.00 95.38 171 ILE A O 1
ATOM 1416 N N . ILE A 1 172 ? 8.964 11.323 -30.935 1.00 94.25 172 ILE A N 1
ATOM 1417 C CA . ILE A 1 172 ? 7.733 11.054 -30.187 1.00 94.25 172 ILE A CA 1
ATOM 1418 C C . ILE A 1 172 ? 7.953 11.256 -28.690 1.00 94.25 172 ILE A C 1
ATOM 1420 O O . ILE A 1 172 ? 9.013 10.919 -28.171 1.00 94.25 172 ILE A O 1
ATOM 1424 N N . ASP A 1 173 ? 6.911 11.712 -27.996 1.00 95.56 173 ASP A N 1
ATOM 1425 C CA . ASP A 1 173 ? 6.920 11.857 -26.541 1.00 95.56 173 ASP A CA 1
ATOM 1426 C C . ASP A 1 173 ? 6.098 10.745 -25.880 1.00 95.56 173 ASP A C 1
ATOM 1428 O O . ASP A 1 173 ? 4.858 10.758 -25.852 1.00 95.56 173 ASP A O 1
ATOM 1432 N N . LEU A 1 174 ? 6.790 9.762 -25.310 1.00 94.81 174 LEU A N 1
ATOM 1433 C CA . LEU A 1 174 ? 6.184 8.642 -24.591 1.00 94.81 174 LEU A CA 1
ATOM 1434 C C . LEU A 1 174 ? 6.755 8.542 -23.185 1.00 94.81 174 LEU A C 1
ATOM 1436 O O . LEU A 1 174 ? 7.898 8.903 -22.933 1.00 94.81 174 LEU A O 1
ATOM 1440 N N . SER A 1 175 ? 5.947 8.046 -22.249 1.00 96.56 175 SER A N 1
ATOM 1441 C CA . SER A 1 175 ? 6.494 7.693 -20.944 1.00 96.56 175 SER A CA 1
ATOM 1442 C C . SER A 1 175 ? 7.293 6.397 -21.062 1.00 96.56 175 SER A C 1
ATOM 1444 O O . SER A 1 175 ? 6.969 5.541 -21.894 1.00 96.56 175 SER A O 1
ATOM 1446 N N . PHE A 1 176 ? 8.313 6.211 -20.222 1.00 95.75 176 PHE A N 1
ATOM 1447 C CA . PHE A 1 176 ? 9.039 4.939 -20.198 1.00 95.75 176 PHE A CA 1
ATOM 1448 C C . PHE A 1 176 ? 8.111 3.767 -19.836 1.00 95.75 176 PHE A C 1
ATOM 1450 O O . PHE A 1 176 ? 8.254 2.672 -20.375 1.00 95.75 176 PHE A O 1
ATOM 1457 N N . TYR A 1 177 ? 7.120 3.997 -18.968 1.00 94.88 177 TYR A N 1
ATOM 1458 C CA . TYR A 1 177 ? 6.087 3.017 -18.632 1.00 94.88 177 TYR A CA 1
ATOM 1459 C C . TYR A 1 177 ? 5.317 2.545 -19.874 1.00 94.88 177 TYR A C 1
ATOM 1461 O O . TYR A 1 177 ? 5.198 1.341 -20.102 1.00 94.88 177 TYR A O 1
ATOM 1469 N N . ASP A 1 178 ? 4.834 3.480 -20.693 1.00 95.19 178 ASP A N 1
ATOM 1470 C CA . ASP A 1 178 ? 4.085 3.175 -21.916 1.00 95.19 178 ASP A CA 1
ATOM 1471 C C . ASP A 1 178 ? 4.970 2.480 -22.953 1.00 95.19 178 ASP A C 1
ATOM 1473 O O . ASP A 1 178 ? 4.579 1.470 -23.543 1.00 95.19 178 ASP A O 1
ATOM 1477 N N . PHE A 1 179 ? 6.187 2.993 -23.150 1.00 95.62 179 PHE A N 1
ATOM 1478 C CA . PHE A 1 179 ? 7.145 2.428 -24.093 1.00 95.62 179 PHE A CA 1
ATOM 1479 C C . PHE A 1 179 ? 7.511 0.988 -23.716 1.00 95.62 179 PHE A C 1
ATOM 1481 O O . PHE A 1 179 ? 7.446 0.079 -24.547 1.00 95.62 179 PHE A O 1
ATOM 1488 N N . LYS A 1 180 ? 7.796 0.732 -22.436 1.00 93.38 180 LYS A N 1
ATOM 1489 C CA . LYS A 1 180 ? 8.094 -0.613 -21.929 1.00 93.38 180 LYS A CA 1
ATOM 1490 C C . LYS A 1 180 ? 6.931 -1.593 -22.123 1.00 93.38 180 LYS A C 1
ATOM 1492 O O . LYS A 1 180 ? 7.170 -2.780 -22.315 1.00 93.38 180 LYS A O 1
ATOM 1497 N N . ARG A 1 181 ? 5.680 -1.118 -22.105 1.00 93.31 181 ARG A N 1
ATOM 1498 C CA . ARG A 1 181 ? 4.478 -1.936 -22.358 1.00 93.31 181 ARG A CA 1
ATOM 1499 C C . ARG A 1 181 ? 4.212 -2.234 -23.835 1.00 93.31 181 ARG A C 1
ATOM 1501 O O . ARG A 1 181 ? 3.273 -2.968 -24.124 1.00 93.31 181 ARG A O 1
ATOM 1508 N N . GLY A 1 182 ? 5.021 -1.693 -24.742 1.00 92.19 182 GLY A N 1
ATOM 1509 C CA . GLY A 1 182 ? 4.906 -1.945 -26.178 1.00 92.19 182 GLY A CA 1
ATOM 1510 C C . GLY A 1 182 ? 4.352 -0.774 -26.985 1.00 92.19 182 GLY A C 1
ATOM 1511 O O . GLY A 1 182 ? 4.206 -0.910 -28.195 1.00 92.19 182 GLY A O 1
ATOM 1512 N N . ASN A 1 183 ? 4.081 0.388 -26.377 1.00 93.88 183 ASN A N 1
ATOM 1513 C CA . ASN A 1 183 ? 3.685 1.557 -27.161 1.00 93.88 183 ASN A CA 1
ATOM 1514 C C . ASN A 1 183 ? 4.872 2.041 -28.005 1.00 93.88 183 ASN A C 1
ATOM 1516 O O . ASN A 1 183 ? 6.008 2.121 -27.530 1.00 93.88 183 ASN A O 1
ATOM 1520 N N . ARG A 1 184 ? 4.608 2.344 -29.276 1.00 93.75 184 ARG A N 1
ATOM 1521 C CA . ARG A 1 184 ? 5.611 2.744 -30.275 1.00 93.75 184 ARG A CA 1
ATOM 1522 C C . ARG A 1 184 ? 5.126 3.963 -31.059 1.00 93.75 184 ARG A C 1
ATOM 1524 O O . ARG A 1 184 ? 4.092 4.553 -30.751 1.00 93.75 184 ARG A O 1
ATOM 1531 N N . CYS A 1 185 ? 5.898 4.363 -32.066 1.00 92.38 185 CYS A N 1
ATOM 1532 C CA . CYS A 1 185 ? 5.600 5.536 -32.882 1.00 92.38 185 CYS A CA 1
ATOM 1533 C C . CYS A 1 185 ? 4.263 5.383 -33.629 1.00 92.38 185 CYS A C 1
ATOM 1535 O O . CYS A 1 185 ? 4.153 4.597 -34.568 1.00 92.38 185 CYS A O 1
ATOM 1537 N N . ALA A 1 186 ? 3.265 6.191 -33.256 1.00 87.69 186 ALA A N 1
ATOM 1538 C CA . ALA A 1 186 ? 1.948 6.187 -33.895 1.00 87.69 186 ALA A CA 1
ATOM 1539 C C . ALA A 1 186 ? 1.997 6.588 -35.380 1.00 87.69 186 ALA A C 1
ATOM 1541 O O . ALA A 1 186 ? 1.230 6.051 -36.175 1.00 87.69 186 ALA A O 1
ATOM 1542 N N . LYS A 1 187 ? 2.934 7.475 -35.761 1.00 86.69 187 LYS A N 1
ATOM 1543 C CA . LYS A 1 187 ? 3.156 7.867 -37.163 1.00 86.69 187 LYS A CA 1
ATOM 1544 C C . LYS A 1 187 ? 3.599 6.672 -38.014 1.00 86.69 187 LYS A C 1
ATOM 1546 O O . LYS A 1 187 ? 3.101 6.507 -39.118 1.00 86.69 187 LYS A O 1
ATOM 1551 N N . CYS A 1 188 ? 4.477 5.814 -37.485 1.00 84.25 188 CYS A N 1
ATOM 1552 C CA . CYS A 1 188 ? 4.909 4.596 -38.181 1.00 84.25 188 CYS A CA 1
ATOM 1553 C C . CYS A 1 188 ? 3.803 3.539 -38.259 1.00 84.25 188 CYS A C 1
ATOM 1555 O O . CYS A 1 188 ? 3.727 2.809 -39.237 1.00 84.25 188 CYS A O 1
ATOM 1557 N N . ALA A 1 189 ? 2.935 3.465 -37.249 1.00 79.19 189 ALA A N 1
ATOM 1558 C CA . ALA A 1 189 ? 1.830 2.509 -37.204 1.00 79.19 189 ALA A CA 1
ATOM 1559 C C . ALA A 1 189 ? 0.636 2.886 -38.109 1.00 79.19 189 ALA A C 1
ATOM 1561 O O . ALA A 1 189 ? -0.411 2.254 -38.012 1.00 79.19 189 ALA A O 1
ATOM 1562 N N . GLY A 1 190 ? 0.742 3.940 -38.931 1.00 65.25 190 GLY A N 1
ATOM 1563 C CA . GLY A 1 190 ? -0.362 4.425 -39.769 1.00 65.25 190 GLY A CA 1
ATOM 1564 C C . GLY A 1 190 ? -1.497 5.098 -38.987 1.00 65.25 190 GLY A C 1
ATOM 1565 O O . GLY A 1 190 ? -2.494 5.501 -39.574 1.00 65.25 190 GLY A O 1
ATOM 1566 N N . ASN A 1 191 ? -1.342 5.293 -37.674 1.00 61.03 191 ASN A N 1
ATOM 1567 C CA . ASN A 1 191 ? -2.324 5.949 -36.811 1.00 61.03 191 ASN A CA 1
ATOM 1568 C C . ASN A 1 191 ? -2.152 7.478 -36.847 1.00 61.03 191 ASN A C 1
ATOM 1570 O O . ASN A 1 191 ? -2.048 8.132 -35.802 1.00 61.03 191 ASN A O 1
ATOM 1574 N N . LYS A 1 192 ? -2.071 8.061 -38.051 1.00 60.75 192 LYS A N 1
ATOM 1575 C CA . LYS A 1 192 ? -2.082 9.519 -38.215 1.00 60.75 192 LYS A CA 1
ATOM 1576 C C . LYS A 1 192 ? -3.514 9.995 -37.960 1.00 60.75 192 LYS A C 1
ATOM 1578 O O . LYS A 1 192 ? -4.446 9.557 -38.624 1.00 60.75 192 LYS A O 1
ATOM 1583 N N . LYS A 1 193 ? -3.710 10.881 -36.981 1.00 58.56 193 LYS A N 1
ATOM 1584 C CA . LYS A 1 193 ? -4.974 11.619 -36.875 1.00 58.56 193 LYS A CA 1
ATOM 1585 C C . LYS A 1 193 ? -5.012 12.614 -38.032 1.00 58.56 193 LYS A C 1
ATOM 1587 O O . LYS A 1 193 ? -4.138 13.476 -38.090 1.00 58.56 193 LYS A O 1
ATOM 1592 N N . HIS A 1 194 ? -5.977 12.461 -38.931 1.00 67.00 194 HIS A N 1
ATOM 1593 C CA . HIS A 1 194 ? -6.213 13.421 -40.003 1.00 67.00 194 HIS A CA 1
ATOM 1594 C C . HIS A 1 194 ? -6.865 14.685 -39.452 1.00 67.00 194 HIS A C 1
ATOM 1596 O O . HIS A 1 194 ? -7.666 14.613 -38.512 1.00 67.00 194 HIS A O 1
ATOM 1602 N N . THR A 1 195 ? -6.505 15.837 -40.011 1.00 75.69 195 THR A N 1
ATOM 1603 C CA . THR A 1 195 ? -7.204 17.091 -39.703 1.00 75.69 195 THR A CA 1
ATOM 1604 C C . THR A 1 195 ? -8.517 17.170 -40.482 1.00 75.69 195 THR A C 1
ATOM 1606 O O . THR A 1 195 ? -8.737 16.408 -41.424 1.00 75.69 195 THR A O 1
ATOM 1609 N N . ILE A 1 196 ? -9.418 18.069 -40.078 1.00 78.06 196 ILE A N 1
ATOM 1610 C CA . ILE A 1 196 ? -10.704 18.253 -40.770 1.00 78.06 196 ILE A CA 1
ATOM 1611 C C . ILE A 1 196 ? -10.461 18.701 -42.217 1.00 78.06 196 ILE A C 1
ATOM 1613 O O . ILE A 1 196 ? -11.165 18.265 -43.121 1.00 78.06 196 ILE A O 1
ATOM 1617 N N . GLU A 1 197 ? -9.427 19.509 -42.435 1.00 78.25 197 GLU A N 1
ATOM 1618 C CA . GLU A 1 197 ? -9.017 20.019 -43.741 1.00 78.25 197 GLU A CA 1
ATOM 1619 C C . GLU A 1 197 ? -8.493 18.892 -44.646 1.00 78.25 197 GLU A C 1
ATOM 1621 O O . GLU A 1 197 ? -8.966 18.761 -45.771 1.00 78.25 197 GLU A O 1
ATOM 1626 N N . GLU A 1 198 ? -7.617 18.013 -44.134 1.00 74.88 198 GLU A N 1
ATOM 1627 C CA . GLU A 1 198 ? -7.114 16.841 -44.878 1.00 74.88 198 GLU A CA 1
ATOM 1628 C C . GLU A 1 198 ? -8.255 15.879 -45.278 1.00 74.88 198 GLU A C 1
ATOM 1630 O O . GLU A 1 198 ? -8.217 15.256 -46.338 1.00 74.88 198 GLU A O 1
ATOM 1635 N N . VAL A 1 199 ? -9.291 15.751 -44.438 1.00 79.00 199 VAL A N 1
ATOM 1636 C CA . VAL A 1 199 ? -10.481 14.937 -44.747 1.00 79.00 199 VAL A CA 1
ATOM 1637 C C . VAL A 1 199 ? -11.381 15.631 -45.773 1.00 79.00 199 VAL A C 1
ATOM 1639 O O . VAL A 1 199 ? -11.928 14.965 -46.652 1.00 79.00 199 VAL A O 1
ATOM 1642 N N . ALA A 1 200 ? -11.539 16.953 -45.681 1.00 81.00 200 ALA A N 1
ATOM 1643 C CA . ALA A 1 200 ? -12.364 17.732 -46.598 1.00 81.00 200 ALA A CA 1
ATOM 1644 C C . ALA A 1 200 ? -11.799 17.730 -48.028 1.00 81.00 200 ALA A C 1
ATOM 1646 O O . ALA A 1 200 ? -12.554 17.505 -48.974 1.00 81.00 200 ALA A O 1
ATOM 1647 N N . GLU A 1 201 ? -10.484 17.902 -48.192 1.00 79.38 201 GLU A N 1
ATOM 1648 C CA . GLU A 1 201 ? -9.818 17.833 -49.503 1.00 79.38 201 GLU A CA 1
ATOM 1649 C C . GLU A 1 201 ? -10.002 16.460 -50.168 1.00 79.38 201 GLU A C 1
ATOM 1651 O O . GLU A 1 201 ? -10.357 16.380 -51.345 1.00 79.38 201 GLU A O 1
ATOM 1656 N N . PHE A 1 202 ? -9.883 15.376 -49.396 1.00 78.62 202 PHE A N 1
ATOM 1657 C CA . PHE A 1 202 ? -10.090 14.016 -49.897 1.00 78.62 202 PHE A CA 1
ATOM 1658 C C . PHE A 1 202 ? -11.524 13.764 -50.399 1.00 78.62 202 PHE A C 1
ATOM 1660 O O . PHE A 1 202 ? -11.726 13.036 -51.373 1.00 78.62 202 PHE A O 1
ATOM 1667 N N . ILE A 1 203 ? -12.539 14.356 -49.759 1.00 82.69 203 ILE A N 1
ATOM 1668 C CA . ILE A 1 203 ? -13.940 14.228 -50.198 1.00 82.69 203 ILE A CA 1
ATOM 1669 C C . ILE A 1 203 ? -14.149 14.960 -51.532 1.00 82.69 203 ILE A C 1
ATOM 1671 O O . ILE A 1 203 ? -14.718 14.382 -52.461 1.00 82.69 203 ILE A O 1
ATOM 1675 N N . VAL A 1 204 ? -13.628 16.185 -51.659 1.00 81.06 204 VAL A N 1
ATOM 1676 C CA . VAL A 1 204 ? -13.748 17.008 -52.878 1.00 81.06 204 VAL A CA 1
ATOM 1677 C C . VAL A 1 204 ? -13.050 16.359 -54.080 1.00 81.06 204 VAL A C 1
ATOM 1679 O O . VAL A 1 204 ? -13.602 16.348 -55.185 1.00 81.06 204 VAL A O 1
ATOM 1682 N N . GLU A 1 205 ? -11.870 15.762 -53.888 1.00 74.31 205 GLU A N 1
ATOM 1683 C CA . GLU A 1 205 ? -11.169 15.028 -54.952 1.00 74.31 205 GLU A CA 1
ATOM 1684 C C . GLU A 1 205 ? -11.962 13.814 -55.452 1.00 74.31 205 GLU A C 1
ATOM 1686 O O . GLU A 1 205 ? -11.981 13.537 -56.655 1.00 74.31 205 GLU A O 1
ATOM 1691 N N . ARG A 1 206 ? -12.647 13.076 -54.569 1.00 73.00 206 ARG A N 1
ATOM 1692 C CA . ARG A 1 206 ? -13.434 11.905 -54.993 1.00 73.00 206 ARG A CA 1
ATOM 1693 C C . ARG A 1 206 ? -14.726 12.283 -55.705 1.00 73.00 206 ARG A C 1
ATOM 1695 O O . ARG A 1 206 ? -15.094 11.585 -56.645 1.00 73.00 206 ARG A O 1
ATOM 1702 N N . GLU A 1 207 ? -15.380 13.375 -55.319 1.00 73.94 207 GLU A N 1
ATOM 1703 C CA . GLU A 1 207 ? -16.569 13.875 -56.026 1.00 73.94 207 GLU A CA 1
ATOM 1704 C C . GLU A 1 207 ? -16.229 14.430 -57.417 1.00 73.94 207 GLU A C 1
ATOM 1706 O O . GLU A 1 207 ? -17.006 14.274 -58.360 1.00 73.94 207 GLU A O 1
ATOM 1711 N N . SER A 1 208 ? -15.039 15.012 -57.575 1.00 64.31 208 SER A N 1
ATOM 1712 C CA . SER A 1 208 ? -14.557 15.540 -58.859 1.00 64.31 208 SER A CA 1
ATOM 1713 C C . SER A 1 208 ? -14.195 14.443 -59.867 1.00 64.31 208 SER A C 1
ATOM 1715 O O . SER A 1 208 ? -14.278 14.667 -61.069 1.00 64.31 208 SER A O 1
ATOM 1717 N N . ASN A 1 209 ? -13.839 13.247 -59.389 1.00 57.62 209 ASN A N 1
ATOM 1718 C CA . ASN A 1 209 ? -13.498 12.081 -60.214 1.00 57.62 209 ASN A CA 1
ATOM 1719 C C . ASN A 1 209 ? -14.716 11.223 -60.631 1.00 57.62 209 ASN A C 1
ATOM 1721 O O . ASN A 1 209 ? -14.540 10.183 -61.261 1.00 57.62 209 ASN A O 1
ATOM 1725 N N . TYR A 1 210 ? -15.938 11.632 -60.270 1.00 55.66 210 TYR A N 1
ATOM 1726 C CA . TYR A 1 210 ? -17.198 10.957 -60.626 1.00 55.66 210 TYR A CA 1
ATOM 1727 C C . TYR A 1 210 ? -18.048 11.735 -61.654 1.00 55.66 210 TYR A C 1
ATOM 1729 O O . TYR A 1 210 ? -19.209 11.382 -61.872 1.00 55.66 210 TYR A O 1
ATOM 1737 N N . LYS A 1 211 ? -17.491 12.781 -62.281 1.00 47.84 211 LYS A N 1
ATOM 1738 C CA . LYS A 1 211 ? -18.117 13.525 -63.388 1.00 47.84 211 LYS A CA 1
ATOM 1739 C C . LYS A 1 211 ? -17.543 13.139 -64.743 1.00 47.84 211 LYS A C 1
ATOM 1741 O O . LYS A 1 211 ? -16.311 12.956 -64.824 1.00 47.84 211 LYS A O 1
#

Sequence (211 aa):
MPKKHSYEFVKSVIENRGKYRLISKEYIDARTKLEIICPNDHTFYMTFDNFKKGCDCKYCANDKRKKPFLSHQQVKHYIEFESNSNCLLLSKEYTGVTQKLKIKCPCNNIFTTDFHNFKLGKNRCNECNGITNWNYVMVKEFVNAQEYDLISENYTKSIDKLSMQCPNGHIIDLSFYDFKRGNRCAKCAGNKKHTIEEVAEFIVERESNYK

pLDDT: mean 88.73, std 9.9, range [47.84, 97.56]

Secondary structure (DSSP, 8-state):
-PPPPPHHHHHHHHHHTTT-EE--S----TTSEEEEE-TT--EEEEEHHHHHTT---HHHHHHHH-PPPPPHHHHHHIIIIISSS--EE--S----TTPPEEEE-TTS-EEEE-HHHHHHT--S-TTTTT-----HHHHHHHHHTTT-EE--S----TTSEEEEE-TTS-EEEEEHHHHHTT---TTTTT-PPPPHHHHHHHHHHHHHTT-